Protein AF-D2IS63-F1 (afdb_monomer)

Mean predicted aligned error: 14.39 Å

Radius of gyration: 24.37 Å; Cα contacts (8 Å, |Δi|>4): 338; chains: 1; bounding box: 79×57×58 Å

Secondary structure (DSSP, 8-state):
-HHHHHHHHHHHHHHHHHHHHHTS--------------HHHHHHHS-HHHHHHHHHHHTT-PPP--------B---------------HHHHHHHHHHHHHHTTSEEEEEE-TT-PBBEEE----------TT--SPPPPPP-PPPPEEEEEESSHHHHHHHHHHHHHH-HHHHHHHT-EEEEEEHHHHHHHHH-TT--SEEEEE--HHHHHHHHHS-S--TTEEE-TT--EETTEE-SSEEEEE--------SSS------EEEESSHHHHHHHHHHH---HHHHHH----EEEEEHHHHHHHHHH-SSS-GGGEEEE----TT----------

InterPro domains:
  IPR007378 Tic22-like [PTHR33926] (89-321)

Structure (mmCIF, N/CA/C/O backbone):
data_AF-D2IS63-F1
#
_entry.id   AF-D2IS63-F1
#
loop_
_atom_site.group_PDB
_atom_site.id
_atom_site.type_symbol
_atom_site.label_atom_id
_atom_site.label_alt_id
_atom_site.label_comp_id
_atom_site.label_asym_id
_atom_site.label_entity_id
_atom_site.label_seq_id
_atom_site.pdbx_PDB_ins_code
_atom_site.Cartn_x
_atom_site.Cartn_y
_atom_site.Cartn_z
_atom_site.occupancy
_atom_site.B_iso_or_equiv
_atom_site.auth_seq_id
_atom_site.auth_comp_id
_atom_site.auth_asym_id
_atom_site.auth_atom_id
_atom_site.pdbx_PDB_model_num
ATOM 1 N N . MET A 1 1 ? -10.886 25.884 -1.440 1.00 42.59 1 MET A N 1
ATOM 2 C CA . MET A 1 1 ? -10.528 24.898 -0.397 1.00 42.59 1 MET A CA 1
ATOM 3 C C . MET A 1 1 ? -11.686 23.964 -0.025 1.00 42.59 1 MET A C 1
ATOM 5 O O . MET A 1 1 ? -11.650 22.825 -0.460 1.00 42.59 1 MET A O 1
ATOM 9 N N . TYR A 1 2 ? -12.755 24.400 0.663 1.00 36.00 2 TYR A N 1
ATOM 10 C CA . TYR A 1 2 ? -13.857 23.498 1.080 1.00 36.00 2 TYR A CA 1
ATOM 11 C C . TYR A 1 2 ? -14.615 22.834 -0.090 1.00 36.00 2 TYR A C 1
ATOM 13 O O . TYR A 1 2 ? -14.890 21.641 -0.061 1.00 36.00 2 TYR A O 1
ATOM 21 N N . LYS A 1 3 ? -14.887 23.573 -1.176 1.00 37.09 3 LYS A N 1
ATOM 22 C CA . LYS A 1 3 ? -15.549 23.032 -2.383 1.00 37.09 3 LYS A CA 1
ATOM 23 C C . LYS A 1 3 ? -14.707 21.958 -3.089 1.00 37.09 3 LYS A C 1
ATOM 25 O O . LYS A 1 3 ? -15.238 20.966 -3.571 1.00 37.09 3 LYS A O 1
ATOM 30 N N . GLU A 1 4 ? -13.391 22.140 -3.101 1.00 45.16 4 GLU A N 1
ATOM 31 C CA . GLU A 1 4 ? -12.427 21.189 -3.666 1.00 45.16 4 GLU A CA 1
ATOM 32 C C . GLU A 1 4 ? -12.284 19.942 -2.779 1.00 45.16 4 GLU A C 1
ATOM 34 O O . GLU A 1 4 ? -12.250 18.821 -3.276 1.00 45.16 4 GLU A O 1
ATOM 39 N N . TYR A 1 5 ? -12.313 20.135 -1.458 1.00 47.53 5 TYR A N 1
ATOM 40 C CA . TYR A 1 5 ? -12.335 19.075 -0.451 1.00 47.53 5 TYR A CA 1
ATOM 41 C C . TYR A 1 5 ? -13.604 18.209 -0.539 1.00 47.53 5 TYR A C 1
ATOM 43 O O . TYR A 1 5 ? -13.519 16.984 -0.592 1.00 47.53 5 TYR A O 1
ATOM 51 N N . MET A 1 6 ? -14.780 18.831 -0.662 1.00 56.59 6 MET A N 1
ATOM 52 C CA . MET A 1 6 ? -16.049 18.114 -0.847 1.00 56.59 6 MET A CA 1
ATOM 53 C C . MET A 1 6 ? -16.105 17.372 -2.186 1.00 56.59 6 MET A C 1
ATOM 55 O O . MET A 1 6 ? -16.670 16.283 -2.262 1.00 56.59 6 MET A O 1
ATOM 59 N N . ASN A 1 7 ? -15.474 17.912 -3.232 1.00 56.31 7 ASN A N 1
ATOM 60 C CA . ASN A 1 7 ? -15.363 17.220 -4.512 1.00 56.31 7 ASN A CA 1
ATOM 61 C C . ASN A 1 7 ? -14.496 15.954 -4.393 1.00 56.31 7 ASN A C 1
ATOM 63 O O . ASN A 1 7 ? -14.896 14.891 -4.861 1.00 56.31 7 ASN A O 1
ATOM 67 N N . LYS A 1 8 ? -13.362 16.032 -3.681 1.00 57.31 8 LYS A N 1
ATOM 68 C CA . LYS A 1 8 ? -12.501 14.871 -3.394 1.00 57.31 8 LYS A CA 1
ATOM 69 C C . LYS A 1 8 ? -13.234 13.798 -2.579 1.00 57.31 8 LYS A C 1
ATOM 71 O O . LYS A 1 8 ? -13.154 12.625 -2.927 1.00 57.31 8 LYS A O 1
ATOM 76 N N . ILE A 1 9 ? -14.018 14.188 -1.569 1.00 56.41 9 ILE A N 1
ATOM 77 C CA . ILE A 1 9 ? -14.845 13.258 -0.773 1.00 56.41 9 ILE A CA 1
ATOM 78 C C . ILE A 1 9 ? -15.933 12.587 -1.622 1.00 56.41 9 ILE A C 1
ATOM 80 O O . ILE A 1 9 ? -16.146 11.382 -1.504 1.00 56.41 9 ILE A O 1
ATOM 84 N N . ASN A 1 10 ? -16.609 13.331 -2.497 1.00 49.75 10 ASN A N 1
ATOM 85 C CA . ASN A 1 10 ? -17.646 12.764 -3.362 1.00 49.75 10 ASN A CA 1
ATOM 86 C C . ASN A 1 10 ? -17.065 11.780 -4.386 1.00 49.75 10 ASN A C 1
ATOM 88 O O . ASN A 1 10 ? -17.657 10.728 -4.627 1.00 49.75 10 ASN A O 1
ATOM 92 N N . ILE A 1 11 ? -15.881 12.077 -4.933 1.00 58.25 11 ILE A N 1
ATOM 93 C CA . ILE A 1 11 ? -15.133 11.145 -5.786 1.00 58.25 11 ILE A CA 1
ATOM 94 C C . ILE A 1 11 ? -14.800 9.876 -4.990 1.00 58.25 11 ILE A C 1
ATOM 96 O O . ILE A 1 11 ? -15.117 8.779 -5.448 1.00 58.25 11 ILE A O 1
ATOM 100 N N . LEU A 1 12 ? -14.279 10.023 -3.768 1.00 49.78 12 LEU A N 1
ATOM 101 C CA . LEU A 1 12 ? -13.938 8.915 -2.873 1.00 49.78 12 LEU A CA 1
ATOM 102 C C . LEU A 1 12 ? -15.131 7.993 -2.592 1.00 49.78 12 LEU A C 1
ATOM 104 O O . LEU A 1 12 ? -15.048 6.778 -2.766 1.00 49.78 12 LEU A O 1
ATOM 108 N N . LEU A 1 13 ? -16.265 8.579 -2.203 1.00 51.56 13 LEU A N 1
ATOM 109 C CA . LEU A 1 13 ? -17.495 7.847 -1.915 1.00 51.56 13 LEU A CA 1
ATOM 110 C C . LEU A 1 13 ? -18.032 7.151 -3.168 1.00 51.56 13 LEU A C 1
ATOM 112 O O . LEU A 1 13 ? -18.448 5.997 -3.088 1.00 51.56 13 LEU A O 1
ATOM 116 N N . SER A 1 14 ? -17.969 7.801 -4.335 1.00 45.34 14 SER A N 1
ATOM 117 C CA . SER A 1 14 ? -18.396 7.191 -5.600 1.00 45.34 14 SER A CA 1
ATOM 118 C C . SER A 1 14 ? -17.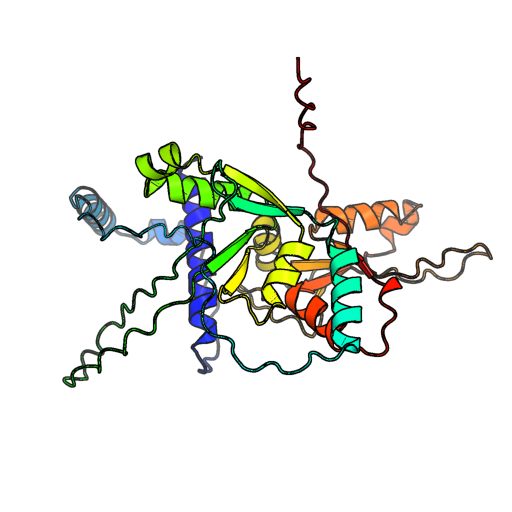521 5.995 -6.002 1.00 45.34 14 SER A C 1
ATOM 120 O O . SER A 1 14 ? -18.043 4.981 -6.465 1.00 45.34 14 SER A O 1
ATOM 122 N N . MET A 1 15 ? -16.208 6.068 -5.757 1.00 49.53 15 MET A N 1
ATOM 123 C CA . MET A 1 15 ? -15.260 4.985 -6.032 1.00 49.53 15 MET A CA 1
ATOM 124 C C . MET A 1 15 ? -15.459 3.810 -5.072 1.00 49.53 15 MET A C 1
ATOM 126 O O . MET A 1 15 ? -15.520 2.659 -5.509 1.00 49.53 15 MET A O 1
ATOM 130 N N . MET A 1 16 ? -15.643 4.091 -3.778 1.00 48.78 16 MET A N 1
ATOM 131 C CA . MET A 1 16 ? -15.942 3.070 -2.771 1.00 48.78 16 MET A CA 1
ATOM 132 C C . MET A 1 16 ? -17.263 2.350 -3.075 1.00 48.78 16 MET A C 1
ATOM 134 O O . MET A 1 16 ? -17.318 1.122 -3.030 1.00 48.78 16 MET A O 1
ATOM 138 N N . LEU A 1 17 ? -18.308 3.088 -3.459 1.00 45.50 17 LEU A N 1
ATOM 139 C CA . LEU A 1 17 ? -19.610 2.516 -3.813 1.00 45.50 17 LEU A CA 1
ATOM 140 C C . LEU A 1 17 ? -19.561 1.714 -5.124 1.00 45.50 17 LEU A C 1
ATOM 142 O O . LEU A 1 17 ? -20.121 0.622 -5.185 1.00 45.50 17 LEU A O 1
ATOM 146 N N . SER A 1 18 ? -18.845 2.187 -6.149 1.00 44.00 18 SER A N 1
ATOM 147 C CA . SER A 1 18 ? -18.662 1.463 -7.421 1.00 44.00 18 SER A CA 1
ATOM 148 C C . SER A 1 18 ? -17.931 0.123 -7.235 1.00 44.00 18 SER A C 1
ATOM 150 O O . SER A 1 18 ? -18.321 -0.897 -7.811 1.00 44.00 18 SER A O 1
ATOM 152 N N . ASN A 1 19 ? -16.918 0.080 -6.363 1.00 44.84 19 ASN A N 1
ATOM 153 C CA . ASN A 1 19 ? -16.201 -1.155 -6.024 1.00 44.84 19 ASN A CA 1
ATOM 154 C C . ASN A 1 19 ? -17.068 -2.156 -5.246 1.00 44.84 19 ASN A C 1
ATOM 156 O O . ASN A 1 19 ? -16.943 -3.363 -5.445 1.00 44.84 19 ASN A O 1
ATOM 160 N N . ILE A 1 20 ? -17.974 -1.670 -4.393 1.00 43.09 20 ILE A N 1
ATOM 161 C CA . ILE A 1 20 ? -18.929 -2.518 -3.664 1.00 43.09 20 ILE A CA 1
ATOM 162 C C . ILE A 1 20 ? -20.000 -3.075 -4.615 1.00 43.09 20 ILE A C 1
ATOM 164 O O . ILE A 1 20 ? -20.342 -4.253 -4.536 1.00 43.09 20 ILE A O 1
ATOM 168 N N . LEU A 1 21 ? -20.505 -2.259 -5.544 1.00 39.47 21 LEU A N 1
ATOM 169 C CA . LEU A 1 21 ? -21.582 -2.642 -6.464 1.00 39.47 21 LEU A CA 1
ATOM 170 C C . LEU A 1 21 ? -21.109 -3.560 -7.604 1.00 39.47 21 LEU A C 1
ATOM 172 O O . LEU A 1 21 ? -21.835 -4.467 -8.008 1.00 39.47 21 LEU A O 1
ATOM 176 N N . SER A 1 22 ? -19.881 -3.384 -8.097 1.00 44.66 22 SER A N 1
ATOM 177 C CA . SER A 1 22 ? -19.326 -4.191 -9.197 1.00 44.66 22 SER A CA 1
ATOM 178 C C . SER A 1 22 ? -19.008 -5.643 -8.821 1.00 44.66 22 SER A C 1
ATOM 180 O O . SER A 1 22 ? -18.953 -6.491 -9.709 1.00 44.66 22 SER A O 1
ATOM 182 N N . ARG A 1 23 ? -18.871 -5.966 -7.527 1.00 44.66 23 ARG A N 1
ATOM 183 C CA . ARG A 1 23 ? -18.722 -7.356 -7.056 1.00 44.66 23 ARG A CA 1
ATOM 184 C C . ARG A 1 23 ? -20.036 -8.152 -7.049 1.00 44.66 23 ARG A C 1
ATOM 186 O O . ARG A 1 23 ? -19.979 -9.371 -6.957 1.00 44.66 23 ARG A O 1
ATOM 193 N N . ASN A 1 24 ? -21.191 -7.495 -7.207 1.00 39.44 24 ASN A N 1
ATOM 194 C CA . ASN A 1 24 ? -22.511 -8.136 -7.122 1.00 39.44 24 ASN A CA 1
ATOM 195 C C . ASN A 1 24 ? -23.267 -8.240 -8.460 1.00 39.44 24 ASN A C 1
ATOM 197 O O . ASN A 1 24 ? -24.362 -8.797 -8.490 1.00 39.44 24 ASN A O 1
ATOM 201 N N . ALA A 1 25 ? -22.717 -7.737 -9.569 1.00 36.41 25 ALA A N 1
ATOM 202 C CA . ALA A 1 25 ? -23.413 -7.698 -10.855 1.00 36.41 25 ALA A CA 1
ATOM 203 C C . ALA A 1 25 ? -22.753 -8.606 -11.908 1.00 36.41 25 ALA A C 1
ATOM 205 O O . ALA A 1 25 ? -21.908 -8.168 -12.686 1.00 36.41 25 ALA A O 1
ATOM 206 N N . ASN A 1 26 ? -23.213 -9.857 -11.993 1.00 34.28 26 ASN A N 1
ATOM 207 C CA . ASN A 1 26 ? -23.136 -10.644 -13.225 1.00 34.28 26 ASN A CA 1
ATOM 208 C C . ASN A 1 26 ? -24.271 -10.201 -14.159 1.00 34.28 26 ASN A C 1
ATOM 210 O O . ASN A 1 26 ? -25.295 -10.868 -14.253 1.00 34.28 26 ASN A O 1
ATOM 214 N N . THR A 1 27 ? -24.109 -9.067 -14.843 1.00 30.64 27 THR A N 1
ATOM 215 C CA . THR A 1 27 ? -24.968 -8.753 -15.995 1.00 30.64 27 THR A CA 1
ATOM 216 C C . THR A 1 27 ? -24.220 -7.905 -17.013 1.00 30.64 27 THR A C 1
ATOM 218 O O . THR A 1 27 ? -23.690 -6.840 -16.702 1.00 30.64 27 THR A O 1
ATOM 221 N N . VAL A 1 28 ? -24.164 -8.427 -18.236 1.00 35.31 28 VAL A N 1
ATOM 222 C CA . VAL A 1 28 ? -23.581 -7.813 -19.428 1.00 35.31 28 VAL A CA 1
ATOM 223 C C . VAL A 1 28 ? -24.504 -6.697 -19.911 1.00 35.31 28 VAL A C 1
ATOM 225 O O . VAL A 1 28 ? -25.665 -6.963 -20.203 1.00 35.31 28 VAL A O 1
ATOM 228 N N . LEU A 1 29 ? -23.989 -5.475 -20.054 1.00 30.41 29 LEU A N 1
ATOM 229 C CA . LEU A 1 29 ? -24.589 -4.460 -20.922 1.00 30.41 29 LEU A CA 1
ATOM 230 C C . LEU A 1 29 ? -23.495 -3.776 -21.752 1.00 30.41 29 LEU A C 1
ATOM 232 O O . LEU A 1 29 ? -22.454 -3.367 -21.232 1.00 30.41 29 LEU A O 1
ATOM 236 N N . SER A 1 30 ? -23.751 -3.732 -23.059 1.00 28.64 30 SER A N 1
ATOM 237 C CA . SER A 1 30 ? -22.902 -3.202 -24.131 1.00 28.64 30 SER A CA 1
ATOM 238 C C . SER A 1 30 ? -22.950 -1.663 -24.183 1.00 28.64 30 SER A C 1
ATOM 240 O O . SER A 1 30 ? -23.992 -1.107 -23.828 1.00 28.64 30 SER A O 1
ATOM 242 N N . PRO A 1 31 ? -21.895 -0.945 -24.626 1.00 39.91 31 PRO A N 1
ATOM 243 C CA . PRO A 1 31 ? -21.922 0.510 -24.704 1.00 39.91 31 PRO A CA 1
ATOM 244 C C . PRO A 1 31 ? -22.060 1.014 -26.148 1.00 39.91 31 PRO A C 1
ATOM 246 O O . PRO A 1 31 ? -21.153 0.833 -26.956 1.00 39.91 31 PRO A O 1
ATOM 249 N N . GLU A 1 32 ? -23.116 1.775 -26.427 1.00 31.06 32 GLU A N 1
ATOM 250 C CA . GLU A 1 32 ? -23.121 2.758 -27.515 1.00 31.06 32 GLU A CA 1
ATOM 251 C C . GLU A 1 32 ? -23.668 4.094 -26.999 1.00 31.06 32 GLU A C 1
ATOM 253 O O . GLU A 1 32 ? -24.774 4.149 -26.471 1.00 31.06 32 GLU A O 1
ATOM 258 N N . TYR A 1 33 ? -22.820 5.127 -27.083 1.00 30.11 33 TYR A N 1
ATOM 259 C CA . TYR A 1 33 ? -23.067 6.539 -27.440 1.00 30.11 33 TYR A CA 1
ATOM 260 C C . TYR A 1 33 ? -22.027 7.461 -26.765 1.00 30.11 33 TYR A C 1
ATOM 262 O O . TYR A 1 33 ? -21.897 7.455 -25.538 1.00 30.11 33 TYR A O 1
ATOM 270 N N . PRO A 1 34 ? -21.275 8.282 -27.528 1.00 40.62 34 PRO A N 1
ATOM 271 C CA . PRO A 1 34 ? -20.366 9.273 -26.970 1.00 40.62 34 PRO A CA 1
ATOM 272 C C . PRO A 1 34 ? -21.088 10.623 -26.831 1.00 40.62 34 PRO A C 1
ATOM 274 O O . PRO A 1 34 ? -21.342 11.304 -27.819 1.00 40.62 34 PRO A O 1
ATOM 277 N N . GLY A 1 35 ? -21.409 11.018 -25.598 1.00 36.53 35 GLY A N 1
ATOM 278 C CA . GLY A 1 35 ? -21.841 12.377 -25.259 1.00 36.53 35 GLY A CA 1
ATOM 279 C C . GLY A 1 35 ? -20.743 13.123 -24.501 1.00 36.53 35 GLY A C 1
ATOM 280 O O . GLY A 1 35 ? -20.190 12.599 -23.533 1.00 36.53 35 GLY A O 1
ATOM 281 N N . ASP A 1 36 ? -20.404 14.330 -24.955 1.00 39.94 36 ASP A N 1
ATOM 282 C CA . ASP A 1 36 ? -19.484 15.249 -24.275 1.00 39.94 36 ASP A CA 1
ATOM 283 C C . ASP A 1 36 ? -20.142 15.751 -22.975 1.00 39.94 36 ASP A C 1
ATOM 285 O O . ASP A 1 36 ? -21.159 16.444 -22.999 1.00 39.94 36 ASP A O 1
ATOM 289 N N . HIS A 1 37 ? -19.598 15.357 -21.822 1.00 44.03 37 HIS A N 1
ATOM 290 C CA . HIS A 1 37 ? -20.100 15.741 -20.501 1.00 44.03 37 HIS A CA 1
ATOM 291 C C . HIS A 1 37 ? -19.113 16.691 -19.829 1.00 44.03 37 HIS A C 1
ATOM 293 O O . HIS A 1 37 ? -18.348 16.299 -18.945 1.00 44.03 37 HIS A O 1
ATOM 299 N N . ARG A 1 38 ? -19.136 17.960 -20.246 1.00 48.09 38 ARG A N 1
ATOM 300 C CA . ARG A 1 38 ? -18.468 19.038 -19.509 1.00 48.09 38 ARG A CA 1
ATOM 301 C C . ARG A 1 38 ? -19.399 19.574 -18.412 1.00 48.09 38 ARG A C 1
ATOM 303 O O . ARG A 1 38 ? -20.560 19.866 -18.708 1.00 48.09 38 ARG A O 1
ATOM 310 N N . PRO A 1 39 ? -18.918 19.753 -17.168 1.00 39.22 39 PRO A N 1
ATOM 311 C CA . PRO A 1 39 ? -19.710 20.293 -16.056 1.00 39.22 39 PRO A CA 1
ATOM 312 C C . PRO A 1 39 ? -20.352 21.658 -16.354 1.00 39.22 39 PRO A C 1
ATOM 314 O O . PRO A 1 39 ? -21.448 21.943 -15.876 1.00 39.22 39 PRO A O 1
ATOM 317 N N . GLU A 1 40 ? -19.715 22.468 -17.204 1.00 45.62 40 GLU A N 1
ATOM 318 C CA . GLU A 1 40 ? -20.185 23.809 -17.579 1.00 45.62 40 GLU A CA 1
ATOM 319 C C . GLU A 1 40 ? -21.492 23.803 -18.399 1.00 45.62 40 GLU A C 1
ATOM 321 O O . GLU A 1 40 ? -22.208 24.804 -18.434 1.00 45.62 40 GLU A O 1
ATOM 326 N N . VAL A 1 41 ? -21.830 22.685 -19.054 1.00 43.72 41 VAL A N 1
ATOM 327 C CA . VAL A 1 41 ? -23.053 22.555 -19.869 1.00 43.72 41 VAL A CA 1
ATOM 328 C C . VAL A 1 41 ? -24.260 22.187 -19.000 1.00 43.72 41 VAL A C 1
ATOM 330 O O . VAL A 1 41 ? -25.369 22.652 -19.247 1.00 43.72 41 VAL A O 1
ATOM 333 N N . ILE A 1 42 ? -24.046 21.418 -17.930 1.00 42.81 42 ILE A N 1
ATOM 334 C CA . ILE A 1 42 ? -25.111 20.981 -17.014 1.00 42.81 42 ILE A CA 1
ATOM 335 C C . ILE A 1 42 ? -25.617 22.157 -16.164 1.00 42.81 42 ILE A C 1
ATOM 337 O O . ILE A 1 42 ? -26.816 22.276 -15.919 1.00 42.81 42 ILE A O 1
ATOM 341 N N . GLU A 1 43 ? -24.734 23.082 -15.778 1.00 45.03 43 GLU A N 1
ATOM 342 C CA . GLU A 1 43 ? -25.100 24.256 -14.971 1.00 45.03 43 GLU A CA 1
ATOM 343 C C . GLU A 1 43 ? -25.950 25.282 -15.752 1.00 45.03 43 GLU A C 1
ATOM 345 O O . GLU A 1 43 ? -26.760 26.005 -15.162 1.00 45.03 43 GLU A O 1
ATOM 350 N N . LYS A 1 44 ? -25.825 25.290 -17.089 1.00 46.94 44 LYS A N 1
ATOM 351 C CA . LYS A 1 44 ? -26.632 26.113 -18.007 1.00 46.94 44 LYS A CA 1
ATOM 352 C C . LYS A 1 44 ? -27.999 25.517 -18.353 1.00 46.94 44 LYS A C 1
ATOM 354 O O . LYS A 1 44 ? -28.858 26.254 -18.822 1.00 46.94 44 LYS A O 1
ATOM 359 N N . LEU A 1 45 ? -28.210 24.218 -18.134 1.00 41.00 45 LEU A N 1
ATOM 360 C CA . LEU A 1 45 ? -29.450 23.518 -18.507 1.00 41.00 45 LEU A CA 1
ATOM 361 C C . LEU A 1 45 ? -30.471 23.403 -17.366 1.00 41.00 45 LEU A C 1
ATOM 363 O O . LEU A 1 45 ? -31.600 22.974 -17.594 1.00 41.00 45 LEU A O 1
ATOM 367 N N . LEU A 1 46 ? -30.106 23.787 -16.143 1.00 47.69 46 LEU A N 1
ATOM 368 C CA . LEU A 1 46 ? -31.032 23.804 -15.012 1.00 47.69 46 LEU A CA 1
ATOM 369 C C . LEU A 1 46 ? -31.755 25.151 -14.957 1.00 47.69 46 LEU A C 1
ATOM 371 O O . LEU A 1 46 ? -31.109 26.187 -14.794 1.00 47.69 46 LEU A O 1
ATOM 375 N N . SER A 1 47 ? -33.086 25.132 -15.068 1.00 69.50 47 SER A N 1
ATOM 376 C CA . SER A 1 47 ? -33.910 26.330 -14.883 1.00 69.50 47 SER A CA 1
ATOM 377 C C . SER A 1 47 ? -33.782 26.870 -13.454 1.00 69.50 47 SER A C 1
ATOM 379 O O . SER A 1 47 ? -33.587 26.104 -12.502 1.00 69.50 47 SER A O 1
ATOM 381 N N . GLU A 1 48 ? -33.913 28.190 -13.280 1.00 64.50 48 GLU A N 1
ATOM 382 C CA . GLU A 1 48 ? -33.763 28.815 -11.955 1.00 64.50 48 GLU A CA 1
ATOM 383 C C . GLU A 1 48 ? -34.778 28.298 -10.936 1.00 64.50 48 GLU A C 1
ATOM 385 O O . GLU A 1 48 ? -34.454 28.196 -9.754 1.00 64.50 48 GLU A O 1
ATOM 390 N N . ASP A 1 49 ? -35.944 27.840 -11.385 1.00 55.06 49 ASP A N 1
ATOM 391 C CA . ASP A 1 49 ? -36.947 27.218 -10.520 1.00 55.06 49 ASP A CA 1
ATOM 392 C C . ASP A 1 49 ? -36.442 25.919 -9.874 1.00 55.06 49 ASP A C 1
ATOM 394 O O . ASP A 1 49 ? -36.719 25.648 -8.702 1.00 55.06 49 ASP A O 1
ATOM 398 N N . VAL A 1 50 ? -35.630 25.135 -10.592 1.00 59.44 50 VAL A N 1
ATOM 399 C CA . VAL A 1 50 ? -34.996 23.924 -10.048 1.00 59.44 50 VAL A CA 1
ATOM 400 C C . VAL A 1 50 ? -33.895 24.298 -9.055 1.00 59.44 50 VAL A C 1
ATOM 402 O O . VAL A 1 50 ? -33.779 23.671 -7.999 1.00 59.44 50 VAL A O 1
ATOM 405 N N . LYS A 1 51 ? -33.135 25.368 -9.325 1.00 55.91 51 LYS A N 1
ATOM 406 C CA . LYS A 1 51 ? -32.094 25.861 -8.406 1.00 55.91 51 LYS A CA 1
ATOM 407 C C . LYS A 1 51 ? -32.690 26.413 -7.107 1.00 55.91 51 LYS A C 1
ATOM 409 O O . LYS A 1 51 ? -32.147 26.156 -6.032 1.00 55.91 51 LYS A O 1
ATOM 414 N N . VAL A 1 52 ? -33.821 27.115 -7.179 1.00 64.31 52 VAL A N 1
ATOM 415 C CA . VAL A 1 52 ? -34.541 27.640 -6.006 1.00 64.31 52 VAL A CA 1
ATOM 416 C C . VAL A 1 52 ? -35.172 26.510 -5.190 1.00 64.31 52 VAL A C 1
ATOM 418 O O . VAL A 1 52 ? -35.100 26.530 -3.958 1.00 64.31 52 VAL A O 1
ATOM 421 N N . LYS A 1 53 ? -35.734 25.488 -5.848 1.00 54.31 53 LYS A N 1
ATOM 422 C CA . LYS A 1 53 ? -36.312 24.320 -5.167 1.00 54.31 53 LYS A CA 1
ATOM 423 C C . LYS A 1 53 ? -35.251 23.502 -4.422 1.00 54.31 53 LYS A C 1
ATOM 425 O O . LYS A 1 53 ? -35.479 23.125 -3.276 1.00 54.31 53 LYS A O 1
ATOM 430 N N . LEU A 1 54 ? -34.072 23.322 -5.020 1.00 44.47 54 LEU A N 1
ATOM 431 C CA . LEU A 1 54 ? -32.940 22.658 -4.368 1.00 44.47 54 LEU A CA 1
ATOM 432 C C . LEU A 1 54 ? -32.426 23.448 -3.155 1.00 44.47 54 LEU A C 1
ATOM 434 O O . LEU A 1 54 ? -32.190 22.851 -2.110 1.00 44.47 54 LEU A O 1
ATOM 438 N N . ARG A 1 55 ? -32.322 24.783 -3.233 1.00 53.09 55 ARG A N 1
ATOM 439 C CA . ARG A 1 55 ? -31.914 25.606 -2.074 1.00 53.09 55 ARG A CA 1
ATOM 440 C C . ARG A 1 55 ? -32.898 25.493 -0.903 1.00 53.09 55 ARG A C 1
ATOM 442 O O . ARG A 1 55 ? -32.473 25.286 0.228 1.00 53.09 55 ARG A O 1
ATOM 449 N N . ARG A 1 56 ? -34.208 25.521 -1.175 1.00 50.19 56 ARG A N 1
ATOM 450 C CA . ARG A 1 56 ? -35.247 25.376 -0.136 1.00 50.19 56 ARG A CA 1
ATOM 451 C C . ARG A 1 56 ? -35.269 23.994 0.528 1.00 50.19 56 ARG A C 1
ATOM 453 O O . ARG A 1 56 ? -35.605 23.901 1.704 1.00 50.19 56 ARG A O 1
ATOM 460 N N . GLU A 1 57 ? -34.909 22.927 -0.186 1.00 49.44 57 GLU A N 1
ATOM 461 C CA . GLU A 1 57 ? -34.821 21.584 0.410 1.00 49.44 57 GLU A CA 1
ATOM 462 C C . GLU A 1 57 ? -33.592 21.396 1.313 1.00 49.44 57 GLU A C 1
ATOM 464 O O . GLU A 1 57 ? -33.650 20.595 2.251 1.00 49.44 57 GLU A O 1
ATOM 469 N N . PHE A 1 58 ? -32.511 22.147 1.074 1.00 43.97 58 PHE A N 1
ATOM 470 C CA . PHE A 1 58 ? -31.306 22.115 1.907 1.00 43.97 58 PHE A CA 1
ATOM 471 C C . PHE A 1 58 ? -31.451 22.924 3.205 1.00 43.97 58 PHE A C 1
ATOM 473 O O . PHE A 1 58 ? -30.961 22.481 4.243 1.00 43.97 58 PHE A O 1
ATOM 480 N N . ASP A 1 59 ? -32.189 24.037 3.191 1.00 48.69 59 ASP A N 1
ATOM 481 C CA . ASP A 1 59 ? -32.305 24.927 4.357 1.00 48.69 59 ASP A CA 1
ATOM 482 C C . ASP A 1 59 ? -33.279 24.431 5.451 1.00 48.69 59 ASP A C 1
ATOM 484 O O . ASP A 1 59 ? -33.337 25.009 6.538 1.00 48.69 59 ASP A O 1
ATOM 488 N N . HIS A 1 60 ? -34.056 23.362 5.219 1.00 43.97 60 HIS A N 1
ATOM 489 C CA . HIS A 1 60 ? -35.142 22.943 6.132 1.00 43.97 60 HIS A CA 1
ATOM 490 C C . HIS A 1 60 ? -35.083 21.507 6.667 1.00 43.97 60 HIS A C 1
ATOM 492 O O . HIS A 1 60 ? -36.006 21.068 7.357 1.00 43.97 60 HIS A O 1
ATOM 498 N N . LYS A 1 61 ? -33.988 20.769 6.465 1.00 37.84 61 LYS A N 1
ATOM 499 C CA . LYS A 1 61 ? -33.804 19.470 7.132 1.00 37.84 61 LYS A CA 1
ATOM 500 C C . LYS A 1 61 ? -32.772 19.577 8.247 1.00 37.84 61 LYS A C 1
ATOM 502 O O . LYS A 1 61 ? -31.594 19.314 8.033 1.00 37.84 61 LYS A O 1
ATOM 507 N N . LYS A 1 62 ? -33.236 19.868 9.473 1.00 39.78 62 LYS A N 1
ATOM 508 C CA . LYS A 1 62 ? -32.478 19.481 10.675 1.00 39.78 62 LYS A CA 1
ATOM 509 C C . LYS A 1 62 ? -32.188 17.977 10.557 1.00 39.78 62 LYS A C 1
ATOM 511 O O . LYS A 1 62 ? -33.144 17.205 10.411 1.00 39.78 62 LYS A O 1
ATOM 516 N N . PRO A 1 63 ? -30.918 17.543 10.561 1.00 37.12 63 PRO A N 1
ATOM 517 C CA . PRO A 1 63 ? -30.601 16.131 10.470 1.00 37.12 63 PRO A CA 1
ATOM 518 C C . PRO A 1 63 ? -31.228 15.427 11.673 1.00 37.12 63 PRO A C 1
ATOM 520 O O . PRO A 1 63 ? -30.971 15.779 12.823 1.00 37.12 63 PRO A O 1
ATOM 523 N N . ARG A 1 64 ? -32.097 14.445 11.410 1.00 35.88 64 ARG A N 1
ATOM 524 C CA . ARG A 1 64 ? -32.509 13.504 12.456 1.00 35.88 64 ARG A CA 1
ATOM 525 C C . ARG A 1 64 ? -31.234 12.812 12.952 1.00 35.88 64 ARG A C 1
ATOM 527 O O . ARG A 1 64 ? -30.436 12.423 12.094 1.00 35.88 64 ARG A O 1
ATOM 534 N N . PRO A 1 65 ? -31.030 12.647 14.271 1.00 33.31 65 PRO A N 1
ATOM 535 C CA . PRO A 1 65 ? -29.879 11.916 14.780 1.00 33.31 65 PRO A CA 1
ATOM 536 C C . PRO A 1 65 ? -29.896 10.521 14.154 1.00 33.31 65 PRO A C 1
ATOM 538 O O . PRO A 1 65 ? -30.826 9.735 14.360 1.00 33.31 65 PRO A O 1
ATOM 541 N N . LYS A 1 66 ? -28.915 10.244 13.291 1.00 37.53 66 LYS A N 1
ATOM 542 C CA . LYS A 1 66 ? -28.706 8.896 12.768 1.00 37.53 66 LYS A CA 1
ATOM 543 C C . LYS A 1 66 ? -28.308 8.028 13.958 1.00 37.53 66 LYS A C 1
ATOM 545 O O . LYS A 1 66 ? -27.576 8.482 14.831 1.00 37.53 66 LYS A O 1
ATOM 550 N N . LYS A 1 67 ? -28.821 6.795 14.011 1.00 36.00 67 LYS A N 1
ATOM 551 C CA . LYS A 1 67 ? -28.390 5.818 15.017 1.00 36.00 67 LYS A CA 1
ATOM 552 C C . LYS A 1 67 ? -26.862 5.708 14.965 1.00 36.00 67 LYS A C 1
ATOM 554 O O . LYS A 1 67 ? -26.312 5.409 13.908 1.00 36.00 67 LYS A O 1
ATOM 559 N N . VAL A 1 68 ? -26.258 5.996 16.113 1.00 36.28 68 VAL A N 1
ATOM 560 C CA . VAL A 1 68 ? -24.826 6.015 16.431 1.00 36.28 68 VAL A CA 1
ATOM 561 C C . VAL A 1 68 ? -24.111 4.810 15.811 1.00 36.28 68 VAL A C 1
ATOM 563 O O . VAL A 1 68 ? -24.528 3.666 16.022 1.00 36.28 68 VAL A O 1
ATOM 566 N N . GLN A 1 69 ? -23.045 5.059 15.042 1.00 43.59 69 GLN A N 1
ATOM 567 C CA . GLN A 1 69 ? -22.086 4.012 14.690 1.00 43.59 69 GLN A CA 1
ATOM 568 C C . GLN A 1 69 ? -21.284 3.723 15.954 1.00 43.59 69 GLN A C 1
ATOM 570 O O . GLN A 1 69 ? -20.447 4.516 16.358 1.00 43.59 69 GLN A O 1
ATOM 575 N N . GLN A 1 70 ? -21.561 2.601 16.615 1.00 43.44 70 GLN A N 1
ATOM 576 C CA . GLN A 1 70 ? -20.748 2.201 17.758 1.00 43.44 70 GLN A CA 1
ATOM 577 C C . GLN A 1 70 ? -19.329 1.903 17.268 1.00 43.44 70 GLN A C 1
ATOM 579 O O . GLN A 1 70 ? -19.107 0.908 16.575 1.00 43.44 70 GLN A O 1
ATOM 584 N N . ILE A 1 71 ? -18.379 2.759 17.647 1.00 45.78 71 ILE A N 1
ATOM 585 C CA . ILE A 1 71 ? -16.955 2.431 17.639 1.00 45.78 71 ILE A CA 1
ATOM 586 C C . ILE A 1 71 ? -16.802 1.272 18.626 1.00 45.78 71 ILE A C 1
ATOM 588 O O . ILE A 1 71 ? -16.825 1.463 19.840 1.00 45.78 71 ILE A O 1
ATOM 592 N N . LYS A 1 72 ? -16.731 0.043 18.112 1.00 50.19 72 LYS A N 1
ATOM 593 C CA . LYS A 1 72 ? -16.355 -1.104 18.933 1.00 50.19 72 LYS A CA 1
ATOM 594 C C . LYS A 1 72 ? -14.839 -1.162 18.970 1.00 50.19 72 LYS A C 1
ATOM 596 O O . LYS A 1 72 ? -14.206 -1.467 17.964 1.00 50.19 72 LYS A O 1
ATOM 601 N N . LEU A 1 73 ? -14.283 -0.897 20.143 1.00 43.53 73 LEU A N 1
ATOM 602 C CA . LEU A 1 73 ? -12.949 -1.363 20.486 1.00 43.53 73 LEU A CA 1
ATOM 603 C C . LEU A 1 73 ? -12.997 -2.890 20.466 1.00 43.53 73 LEU A C 1
ATOM 605 O O . LEU A 1 73 ? -13.813 -3.504 21.157 1.00 43.53 73 LEU A O 1
ATOM 609 N N . VAL A 1 74 ? -12.185 -3.505 19.610 1.00 42.44 74 VAL A N 1
ATOM 610 C CA . VAL A 1 74 ? -11.996 -4.953 19.660 1.00 42.44 74 VAL A CA 1
ATOM 611 C C . VAL A 1 74 ? -11.027 -5.205 20.802 1.00 42.44 74 VAL A C 1
ATOM 613 O O . VAL A 1 74 ? -9.816 -5.177 20.621 1.00 42.44 74 VAL A O 1
ATOM 616 N N . GLU A 1 75 ? -11.571 -5.430 21.995 1.00 36.22 75 GLU A N 1
ATOM 617 C CA . GLU A 1 75 ? -10.815 -6.090 23.053 1.00 36.22 75 GLU A CA 1
ATOM 618 C C . GLU A 1 75 ? -10.417 -7.474 22.534 1.00 36.22 75 GLU A C 1
ATOM 620 O O . GLU A 1 75 ? -11.269 -8.193 22.001 1.00 36.22 75 GLU A O 1
ATOM 625 N N . ASN A 1 76 ? -9.137 -7.837 22.663 1.00 34.44 76 ASN A N 1
ATOM 626 C CA . ASN A 1 76 ? -8.590 -9.146 22.299 1.00 34.44 76 ASN A CA 1
ATOM 627 C C . ASN A 1 76 ? -9.439 -10.277 22.906 1.00 34.44 76 ASN A C 1
ATOM 629 O O . ASN A 1 76 ? -9.187 -10.736 24.018 1.00 34.44 76 ASN A O 1
ATOM 633 N N . THR A 1 77 ? -10.462 -10.735 22.184 1.00 27.16 77 THR A N 1
ATOM 634 C CA . THR A 1 77 ? -11.371 -11.786 22.637 1.00 27.16 77 THR A CA 1
ATOM 635 C C . THR A 1 77 ? -11.098 -13.047 21.826 1.00 27.16 77 THR A C 1
ATOM 637 O O . THR A 1 77 ? -11.477 -13.136 20.656 1.00 27.16 77 THR A O 1
ATOM 640 N N . PRO A 1 78 ? -10.449 -14.063 22.418 1.00 28.69 78 PRO A N 1
ATOM 641 C CA . PRO A 1 78 ? -10.250 -15.336 21.753 1.00 28.69 78 PRO A CA 1
ATOM 642 C C . PRO A 1 78 ? -11.564 -16.120 21.799 1.00 28.69 78 PRO A C 1
ATOM 644 O O . PRO A 1 78 ? -12.037 -16.496 22.871 1.00 28.69 78 PRO A O 1
ATOM 647 N N . ARG A 1 79 ? -12.171 -16.415 20.644 1.00 30.34 79 ARG A N 1
ATOM 648 C CA . ARG A 1 79 ? -13.250 -17.415 20.567 1.00 30.34 79 ARG A CA 1
ATOM 649 C C . ARG A 1 79 ? -13.166 -18.278 19.322 1.00 30.34 79 ARG A C 1
ATOM 651 O O . ARG A 1 79 ? -12.961 -17.764 18.234 1.00 30.34 79 ARG A O 1
ATOM 658 N N . ALA A 1 80 ? -13.444 -19.564 19.534 1.00 25.34 80 ALA A N 1
ATOM 659 C CA . ALA A 1 80 ? -13.764 -20.649 18.603 1.00 25.34 80 ALA A CA 1
ATOM 660 C C . ALA A 1 80 ? -12.803 -20.856 17.420 1.00 25.34 80 ALA A C 1
ATOM 662 O O . ALA A 1 80 ? -12.943 -20.247 16.356 1.00 25.34 80 ALA A O 1
ATOM 663 N N . SER A 1 81 ? -11.881 -21.790 17.662 1.00 33.78 81 SER A N 1
ATOM 664 C CA . SER A 1 81 ? -11.038 -22.522 16.724 1.00 33.78 81 SER A CA 1
ATOM 665 C C . SER A 1 81 ? -11.854 -23.200 15.623 1.00 33.78 81 SER A C 1
ATOM 667 O O . SER A 1 81 ? -12.567 -24.172 15.882 1.00 33.78 81 SER A O 1
ATOM 669 N N . LEU A 1 82 ? -11.697 -22.710 14.397 1.00 29.12 82 LEU A N 1
ATOM 670 C CA . LEU A 1 82 ? -11.884 -23.514 13.195 1.00 29.12 82 LEU A CA 1
ATOM 671 C C . LEU A 1 82 ? -10.644 -24.406 13.020 1.00 29.12 82 LEU A C 1
ATOM 673 O O . LEU A 1 82 ? -9.562 -24.094 13.516 1.00 29.12 82 LEU A O 1
ATOM 677 N N . SER A 1 83 ? -10.868 -25.584 12.449 1.00 34.19 83 SER A N 1
ATOM 678 C CA . SER A 1 83 ? -9.972 -26.741 12.407 1.00 34.19 83 SER A CA 1
ATOM 679 C C . SER A 1 83 ? -8.502 -26.406 12.151 1.00 34.19 83 SER A C 1
ATOM 681 O O . SER A 1 83 ? -8.169 -25.758 11.167 1.00 34.19 83 SER A O 1
ATOM 683 N N . LYS A 1 84 ? -7.631 -26.948 13.011 1.00 39.00 84 LYS A N 1
ATOM 684 C CA . LYS A 1 84 ? -6.173 -27.011 12.857 1.00 39.00 84 LYS A CA 1
ATOM 685 C C . LYS A 1 84 ? -5.801 -27.863 11.631 1.00 39.00 84 LYS A C 1
ATOM 687 O O . LYS A 1 84 ? -5.359 -29.000 11.788 1.00 39.00 84 LYS A O 1
ATOM 692 N N . GLY A 1 85 ? -5.999 -27.349 10.422 1.00 50.34 85 GLY A N 1
ATOM 693 C CA . GLY A 1 85 ? -5.199 -27.803 9.291 1.00 50.34 85 GLY A CA 1
ATOM 694 C C . GLY A 1 85 ? -3.752 -27.444 9.611 1.00 50.34 85 GLY A C 1
ATOM 695 O O . GLY A 1 85 ? -3.479 -26.314 10.012 1.00 50.34 85 GLY A O 1
ATOM 696 N N . LYS A 1 86 ? -2.826 -28.404 9.548 1.00 56.09 86 LYS A N 1
ATOM 697 C CA . LYS A 1 86 ? -1.405 -28.048 9.555 1.00 56.09 86 LYS A CA 1
ATOM 698 C C . LYS A 1 86 ? -1.191 -27.200 8.306 1.00 56.09 86 LYS A C 1
ATOM 700 O O . LYS A 1 86 ? -1.397 -27.713 7.209 1.00 56.09 86 LYS A O 1
ATOM 705 N N . LYS A 1 87 ? -0.850 -25.924 8.483 1.00 66.12 87 LYS A N 1
ATOM 706 C CA . LYS A 1 87 ? -0.358 -25.109 7.378 1.00 66.12 87 LYS A CA 1
ATOM 707 C C . LYS A 1 87 ? 0.869 -25.806 6.802 1.00 66.12 87 LYS A C 1
ATOM 709 O O . LYS A 1 87 ? 1.654 -26.389 7.554 1.00 66.12 87 LYS A O 1
ATOM 714 N N . ASP A 1 88 ? 0.965 -25.815 5.481 1.00 78.31 88 ASP A N 1
ATOM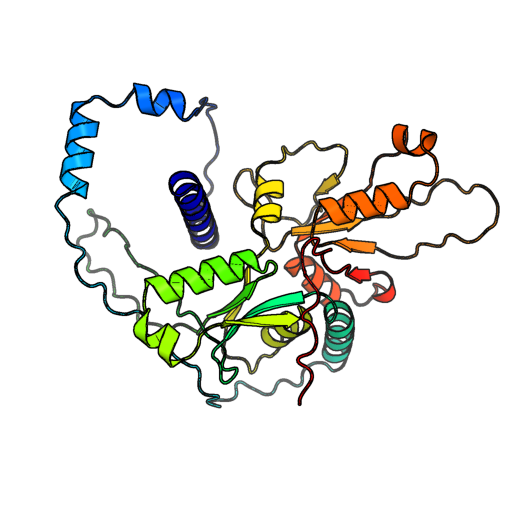 715 C CA . ASP A 1 88 ? 2.126 -26.361 4.797 1.00 78.31 88 ASP A CA 1
ATOM 716 C C . ASP A 1 88 ? 3.367 -25.553 5.227 1.00 78.31 88 ASP A C 1
ATOM 718 O O . ASP A 1 88 ? 3.372 -24.331 5.045 1.00 78.31 88 ASP A O 1
ATOM 722 N N . PRO A 1 89 ? 4.398 -26.183 5.826 1.00 80.75 89 PRO A N 1
ATOM 723 C CA . PRO A 1 89 ? 5.619 -25.489 6.231 1.00 80.75 89 PRO A CA 1
ATOM 724 C C . PRO A 1 89 ? 6.289 -24.719 5.087 1.00 80.75 89 PRO A C 1
ATOM 726 O O . PRO A 1 89 ? 6.943 -23.707 5.332 1.00 80.75 89 PRO A O 1
ATOM 729 N N . PHE A 1 90 ? 6.119 -25.178 3.844 1.00 80.06 90 PHE A N 1
ATOM 730 C CA . PHE A 1 90 ? 6.647 -24.502 2.664 1.00 80.06 90 PHE A CA 1
ATOM 731 C C . PHE A 1 90 ? 5.982 -23.134 2.454 1.00 80.06 90 PHE A C 1
ATOM 733 O O . PHE A 1 90 ? 6.671 -22.121 2.331 1.00 80.06 90 PHE A O 1
ATOM 740 N N . ILE A 1 91 ? 4.649 -23.081 2.545 1.00 83.25 91 ILE A N 1
ATOM 741 C CA . ILE A 1 91 ? 3.881 -21.832 2.442 1.00 83.25 91 ILE A CA 1
ATOM 742 C C . ILE A 1 91 ? 4.272 -20.866 3.568 1.00 83.25 91 ILE A C 1
ATOM 744 O O . ILE A 1 91 ? 4.405 -19.667 3.334 1.00 83.25 91 ILE A O 1
ATOM 748 N N . GLU A 1 92 ? 4.496 -21.359 4.790 1.00 86.25 92 GLU A N 1
ATOM 749 C CA . GLU A 1 92 ? 4.934 -20.504 5.904 1.00 86.25 92 GLU A CA 1
ATOM 750 C C . GLU A 1 92 ? 6.319 -19.878 5.661 1.00 86.25 92 GLU A C 1
ATOM 752 O O . GLU A 1 92 ? 6.538 -18.721 6.034 1.00 86.25 92 GLU A O 1
ATOM 757 N N . SER A 1 93 ? 7.236 -20.603 5.009 1.00 90.00 93 SER A N 1
ATOM 758 C CA . SER A 1 93 ? 8.547 -20.069 4.620 1.00 90.00 93 SER A CA 1
ATOM 759 C C . SER A 1 93 ? 8.402 -18.947 3.594 1.00 90.00 93 SER A C 1
ATOM 761 O O . SER A 1 93 ? 8.901 -17.848 3.829 1.00 90.00 93 SER A O 1
ATOM 763 N N . ILE A 1 94 ? 7.637 -19.176 2.519 1.00 89.81 94 ILE A N 1
ATOM 764 C CA . ILE A 1 94 ? 7.390 -18.165 1.476 1.00 89.81 94 ILE A CA 1
ATOM 765 C C . ILE A 1 94 ? 6.754 -16.908 2.078 1.00 89.81 94 ILE A C 1
ATOM 767 O O . ILE A 1 94 ? 7.219 -15.791 1.853 1.00 89.81 94 ILE A O 1
ATOM 771 N N . GLN A 1 95 ? 5.730 -17.072 2.920 1.00 91.56 95 GLN A N 1
ATOM 772 C CA . GLN A 1 95 ? 5.080 -15.951 3.606 1.00 91.56 95 GLN A CA 1
ATOM 773 C C . GLN A 1 95 ? 6.049 -15.185 4.519 1.00 91.56 95 GLN A C 1
ATOM 775 O O . GLN A 1 95 ? 5.923 -13.968 4.684 1.00 91.56 95 GLN A O 1
ATOM 780 N N . THR A 1 96 ? 7.021 -15.874 5.118 1.00 92.94 96 THR A N 1
ATOM 781 C CA . THR A 1 96 ? 8.050 -15.243 5.952 1.00 92.94 96 THR A CA 1
ATOM 782 C C . THR A 1 96 ? 9.001 -14.399 5.107 1.00 92.94 96 THR A C 1
ATOM 784 O O . THR A 1 96 ? 9.275 -13.253 5.476 1.00 92.94 96 THR A O 1
ATOM 787 N N . ASP A 1 97 ? 9.435 -14.906 3.953 1.00 93.00 97 ASP A N 1
ATOM 788 C CA . ASP A 1 97 ? 10.318 -14.184 3.033 1.00 93.00 97 ASP A CA 1
ATOM 789 C C . ASP A 1 97 ? 9.615 -12.963 2.422 1.00 93.00 97 ASP A C 1
ATOM 791 O O . ASP A 1 97 ? 10.150 -11.848 2.455 1.00 93.00 97 ASP A O 1
ATOM 795 N N . ILE A 1 98 ? 8.362 -13.128 1.977 1.00 93.75 98 ILE A N 1
ATOM 796 C CA . ILE A 1 98 ? 7.507 -12.020 1.525 1.00 93.75 98 ILE A CA 1
ATOM 797 C C . ILE A 1 98 ? 7.343 -10.983 2.638 1.00 93.75 98 ILE A C 1
ATOM 799 O O . ILE A 1 98 ? 7.556 -9.789 2.415 1.00 93.75 98 ILE A O 1
ATOM 803 N N . GLY A 1 99 ? 7.034 -11.417 3.862 1.00 94.94 99 GLY A N 1
ATOM 804 C CA . GLY A 1 99 ? 6.940 -10.534 5.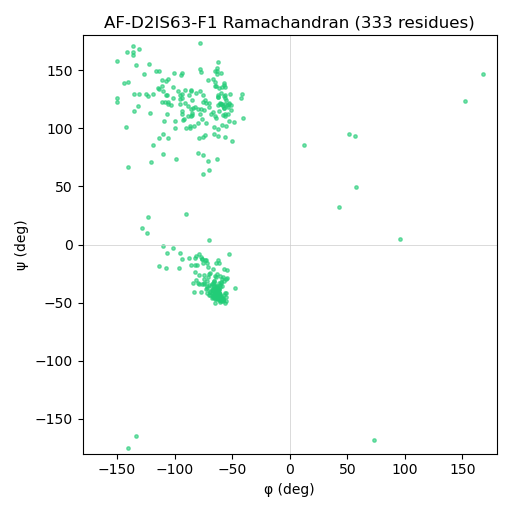023 1.00 94.94 99 GLY A CA 1
ATOM 805 C C . GLY A 1 99 ? 8.222 -9.729 5.263 1.00 94.94 99 GLY A C 1
ATOM 806 O O . GLY A 1 99 ? 8.154 -8.522 5.505 1.00 94.94 99 GLY A O 1
ATOM 807 N N . GLY A 1 100 ? 9.388 -10.365 5.115 1.00 95.12 100 GLY A N 1
ATOM 808 C CA . GLY A 1 100 ? 10.694 -9.712 5.193 1.00 95.12 100 GLY A CA 1
ATOM 809 C C . GLY A 1 100 ? 10.860 -8.588 4.168 1.00 95.12 100 GLY A C 1
ATOM 810 O O . GLY A 1 100 ? 11.269 -7.484 4.534 1.00 95.12 100 GLY A O 1
ATOM 811 N N . MET A 1 101 ? 10.468 -8.825 2.913 1.00 94.88 101 MET A N 1
ATOM 812 C CA . MET A 1 101 ? 10.523 -7.820 1.843 1.00 94.88 101 MET A CA 1
ATOM 813 C C . MET A 1 101 ? 9.570 -6.636 2.082 1.00 94.88 101 MET A C 1
ATOM 815 O O . MET A 1 101 ? 9.903 -5.488 1.783 1.00 94.88 101 MET A O 1
ATOM 819 N N . LEU A 1 102 ? 8.392 -6.890 2.658 1.00 96.56 102 LEU A N 1
ATOM 820 C CA . LEU A 1 102 ? 7.360 -5.875 2.903 1.00 96.56 102 LEU A CA 1
ATOM 821 C C . LEU A 1 102 ? 7.588 -5.042 4.174 1.00 96.56 102 LEU A C 1
ATOM 823 O O . LEU A 1 102 ? 6.927 -4.015 4.365 1.00 96.56 102 LEU A O 1
ATOM 827 N N . ARG A 1 103 ? 8.518 -5.445 5.048 1.00 96.88 103 ARG A N 1
ATOM 828 C CA . ARG A 1 103 ? 8.787 -4.790 6.340 1.00 96.88 103 ARG A CA 1
ATOM 829 C C . ARG A 1 103 ? 9.147 -3.313 6.215 1.00 96.88 103 ARG A C 1
ATOM 831 O O . ARG A 1 103 ? 8.857 -2.524 7.110 1.00 96.88 103 ARG A O 1
ATOM 838 N N . HIS A 1 104 ? 9.784 -2.930 5.114 1.00 95.94 104 HIS A N 1
ATOM 839 C CA . HIS A 1 104 ? 10.259 -1.563 4.911 1.00 95.94 104 HIS A CA 1
ATOM 840 C C . HIS A 1 104 ? 9.214 -0.636 4.293 1.00 95.94 104 HIS A C 1
ATOM 842 O O . HIS A 1 104 ? 9.412 0.578 4.294 1.00 9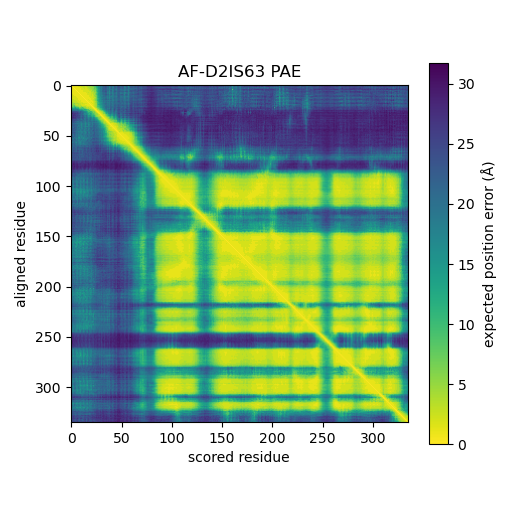5.94 104 HIS A O 1
ATOM 848 N N . VAL A 1 105 ? 8.101 -1.177 3.793 1.00 97.12 105 VAL A N 1
ATOM 849 C CA . VAL A 1 105 ? 7.042 -0.383 3.174 1.00 97.12 105 VAL A CA 1
ATOM 850 C C . VAL A 1 105 ? 6.108 0.130 4.271 1.00 97.12 105 VAL A C 1
ATOM 852 O O . VAL A 1 105 ? 5.427 -0.675 4.914 1.00 97.12 105 VAL A O 1
ATOM 855 N N . PRO A 1 106 ? 6.063 1.450 4.519 1.00 97.50 106 PRO A N 1
ATOM 856 C CA . PRO A 1 106 ? 5.205 2.001 5.548 1.00 97.50 106 PRO A CA 1
ATOM 857 C C . PRO A 1 106 ? 3.738 1.910 5.134 1.00 97.50 106 PRO A C 1
ATOM 859 O O . PRO A 1 106 ? 3.376 2.166 3.988 1.00 97.50 106 PRO A O 1
ATOM 862 N N . THR A 1 107 ? 2.893 1.613 6.108 1.00 97.69 107 THR A N 1
ATOM 863 C CA . THR A 1 107 ? 1.447 1.812 6.026 1.00 97.69 107 THR A CA 1
ATOM 864 C C . THR A 1 107 ? 0.990 2.547 7.281 1.00 97.69 107 THR A C 1
ATOM 866 O O . THR A 1 107 ? 1.746 2.725 8.239 1.00 97.69 107 THR A O 1
ATOM 869 N N . TYR A 1 108 ? -0.241 3.032 7.285 1.00 98.25 108 TYR A N 1
ATOM 870 C CA . TYR A 1 108 ? -0.791 3.817 8.381 1.00 98.25 108 TYR A CA 1
ATOM 871 C C . TYR A 1 108 ? -2.101 3.200 8.848 1.00 98.25 108 TYR A C 1
ATOM 873 O O . TYR A 1 108 ? -2.854 2.646 8.054 1.00 98.25 108 TYR A O 1
ATOM 881 N N . MET A 1 109 ? -2.379 3.297 10.140 1.00 98.00 109 MET A N 1
ATOM 882 C CA . MET A 1 109 ? -3.628 2.847 10.751 1.00 98.00 109 MET A CA 1
ATOM 883 C C . MET A 1 109 ? -4.118 3.895 11.737 1.00 98.00 109 MET A C 1
ATOM 885 O O . MET A 1 109 ? -3.349 4.748 12.181 1.00 98.00 109 MET A O 1
ATOM 889 N N . VAL A 1 110 ? -5.390 3.809 12.111 1.00 97.69 110 VAL A N 1
ATOM 890 C CA . VAL A 1 110 ? -5.959 4.628 13.180 1.00 97.69 110 VAL A CA 1
ATOM 891 C C . VAL A 1 110 ? -6.057 3.791 14.455 1.00 97.69 110 VAL A C 1
ATOM 893 O O . VAL A 1 110 ? -6.619 2.697 14.443 1.00 97.69 110 VAL A O 1
ATOM 896 N N . THR A 1 111 ? -5.483 4.293 15.545 1.00 97.69 111 THR A N 1
ATOM 897 C CA . THR A 1 111 ? -5.406 3.609 16.842 1.00 97.69 111 THR A CA 1
ATOM 898 C C . THR A 1 111 ? -5.737 4.559 17.991 1.00 97.69 111 THR A C 1
ATOM 900 O O . THR A 1 111 ? -5.764 5.775 17.805 1.00 97.69 111 THR A O 1
ATOM 903 N N . THR A 1 112 ? -5.991 4.028 19.184 1.00 97.75 112 THR A N 1
ATOM 904 C CA . THR A 1 112 ? -6.128 4.819 20.416 1.00 97.75 112 THR A CA 1
ATOM 905 C C . THR A 1 112 ? -4.767 5.246 20.970 1.00 97.75 112 THR A C 1
ATOM 907 O O . THR A 1 112 ? -3.700 4.815 20.503 1.00 97.75 112 THR A O 1
ATOM 910 N N . LYS A 1 113 ? -4.779 6.082 22.014 1.00 95.94 113 LYS A N 1
ATOM 911 C CA . LYS A 1 113 ? -3.558 6.453 22.743 1.00 95.94 113 LYS A CA 1
ATOM 912 C C . LYS A 1 113 ? -2.911 5.251 23.452 1.00 95.94 113 LYS A C 1
ATOM 914 O O . LYS A 1 113 ? -1.684 5.231 23.569 1.00 95.94 113 LYS A O 1
ATOM 919 N N . GLU A 1 114 ? -3.698 4.243 23.831 1.00 96.75 114 GLU A N 1
ATOM 920 C CA . GLU A 1 114 ? -3.252 2.958 24.388 1.00 96.75 114 GLU A CA 1
ATOM 921 C C . GLU A 1 114 ? -2.673 2.009 23.326 1.00 96.75 114 GLU A C 1
ATOM 923 O O . GLU A 1 114 ? -1.954 1.074 23.665 1.00 96.75 114 GLU A O 1
ATOM 928 N N . GLY A 1 115 ? -2.917 2.280 22.039 1.00 94.69 115 GLY A N 1
ATOM 929 C CA . GLY A 1 115 ? -2.445 1.453 20.927 1.00 94.69 115 GLY A CA 1
ATOM 930 C C . GLY A 1 115 ? -3.468 0.439 20.414 1.00 94.69 115 GLY A C 1
ATOM 931 O O . GLY A 1 115 ? -3.140 -0.318 19.502 1.00 94.69 115 GLY A O 1
ATOM 932 N N . ASP A 1 116 ? -4.699 0.456 20.930 1.00 95.62 116 ASP A N 1
ATOM 933 C CA . ASP A 1 116 ? -5.784 -0.380 20.416 1.00 95.62 116 ASP A CA 1
ATOM 934 C C . ASP A 1 116 ? -6.169 0.056 19.007 1.00 95.62 116 ASP A C 1
ATOM 936 O O . ASP A 1 116 ? -6.188 1.248 18.685 1.00 95.62 116 ASP A O 1
ATOM 940 N N . ILE A 1 117 ? -6.495 -0.907 18.150 1.00 94.31 117 ILE A N 1
ATOM 941 C CA . ILE A 1 117 ? -6.802 -0.608 16.757 1.00 94.31 117 ILE A CA 1
ATOM 942 C C . ILE A 1 117 ? -8.276 -0.238 16.597 1.00 94.31 117 ILE A C 1
ATOM 944 O O . ILE A 1 117 ? -9.171 -0.949 17.055 1.00 94.31 117 ILE A O 1
ATOM 948 N N . VAL A 1 118 ? -8.532 0.861 15.887 1.00 94.19 118 VAL A N 1
ATOM 949 C CA . VAL A 1 118 ? -9.889 1.268 15.525 1.00 94.19 118 VAL A CA 1
ATOM 950 C C . VAL A 1 118 ? -10.350 0.452 14.321 1.00 94.19 118 VAL A C 1
ATOM 952 O O . VAL A 1 118 ? -9.791 0.563 13.230 1.00 94.19 118 VAL A O 1
ATOM 955 N N . VAL A 1 119 ? -11.401 -0.346 14.508 1.00 93.69 119 VAL A N 1
ATOM 956 C CA . VAL A 1 119 ? -12.044 -1.108 13.429 1.00 93.69 119 VAL A CA 1
ATOM 957 C C . VAL A 1 119 ? -13.314 -0.418 12.944 1.00 93.69 119 VAL A C 1
ATOM 959 O O . VAL A 1 119 ? -14.040 0.211 13.715 1.00 93.69 119 VAL A O 1
ATOM 962 N N . SER A 1 120 ? -13.619 -0.561 11.658 1.00 89.81 120 SER A N 1
ATOM 963 C CA . SER A 1 120 ? -14.905 -0.147 11.097 1.00 89.81 120 SER A CA 1
ATOM 964 C C . SER A 1 120 ? -15.880 -1.321 11.095 1.00 89.81 120 SER A C 1
ATOM 966 O O . SER A 1 120 ? -15.498 -2.462 10.861 1.00 89.81 120 SER A O 1
ATOM 968 N N . ILE A 1 121 ? -17.170 -1.053 11.269 1.00 86.00 121 ILE A N 1
ATOM 969 C CA . ILE A 1 121 ? -18.215 -2.049 11.010 1.00 86.00 121 ILE A CA 1
ATOM 970 C C . ILE A 1 121 ? -18.900 -1.633 9.717 1.00 86.00 121 ILE A C 1
ATOM 972 O O . ILE A 1 121 ? -19.567 -0.598 9.664 1.00 86.00 121 ILE A O 1
ATOM 976 N N . ALA A 1 122 ? -18.728 -2.419 8.653 1.00 72.56 122 ALA A N 1
ATOM 977 C CA . ALA A 1 122 ? -19.388 -2.130 7.388 1.00 72.56 122 ALA A CA 1
ATOM 978 C C . ALA A 1 122 ? -20.905 -2.123 7.611 1.00 72.56 122 ALA A C 1
ATOM 980 O O . ALA A 1 122 ? -21.473 -3.136 8.009 1.00 72.56 122 ALA A O 1
ATOM 981 N N . THR A 1 123 ? -21.582 -1.014 7.325 1.00 66.12 123 THR A N 1
ATOM 982 C CA . THR A 1 123 ? -23.047 -0.951 7.271 1.00 66.12 123 THR A CA 1
ATOM 983 C C . THR A 1 123 ? -23.453 -0.946 5.798 1.00 66.12 123 THR A C 1
ATOM 985 O O . THR A 1 123 ? -23.017 -0.118 5.013 1.00 66.12 123 THR A O 1
ATOM 988 N N . VAL A 1 124 ? -24.226 -1.943 5.371 1.00 57.12 124 VAL A N 1
ATOM 989 C CA . VAL A 1 124 ? -24.843 -1.989 4.046 1.00 57.12 124 VAL A CA 1
ATOM 990 C C . VAL A 1 124 ? -26.147 -1.334 4.382 1.00 57.12 124 VAL A C 1
ATOM 992 O O . VAL A 1 124 ? -26.941 -1.910 5.131 1.00 57.12 124 VAL A O 1
ATOM 995 N N . SER A 1 125 ? -26.299 -0.103 3.916 1.00 52.03 125 SER A N 1
ATOM 996 C CA . SER A 1 125 ? -27.630 0.423 3.703 1.00 52.03 125 SER A CA 1
ATOM 997 C C . SER A 1 125 ? -28.225 -0.496 2.647 1.00 52.03 125 SER A C 1
ATOM 999 O O . SER A 1 125 ? -27.948 -0.349 1.459 1.00 52.03 125 SER A O 1
ATOM 1001 N N . GLU A 1 126 ? -28.935 -1.539 3.075 1.00 53.16 126 GLU A N 1
ATOM 1002 C CA . GLU A 1 126 ? -29.856 -2.255 2.202 1.00 53.16 126 GLU A CA 1
ATOM 1003 C C . GLU A 1 126 ? -31.032 -1.312 1.945 1.00 53.16 126 GLU A C 1
ATOM 1005 O O . GLU A 1 126 ? -32.168 -1.586 2.314 1.00 53.16 126 GLU A O 1
ATOM 1010 N N . ASP A 1 127 ? -30.767 -0.183 1.288 1.00 48.81 127 ASP A N 1
ATOM 1011 C CA . ASP A 1 127 ? -31.795 0.541 0.561 1.00 48.81 127 ASP A CA 1
ATOM 1012 C C . ASP A 1 127 ? -32.050 -0.260 -0.722 1.00 48.81 127 ASP A C 1
ATOM 1014 O O . ASP A 1 127 ? -31.823 0.193 -1.843 1.00 48.81 127 ASP A O 1
ATOM 1018 N N . ILE A 1 128 ? -32.481 -1.515 -0.551 1.00 53.66 128 ILE A N 1
ATOM 1019 C CA . ILE A 1 128 ? -33.196 -2.234 -1.589 1.00 53.66 128 ILE A CA 1
ATOM 1020 C C . ILE A 1 128 ? -34.492 -1.448 -1.701 1.00 53.66 128 ILE A C 1
ATOM 1022 O O . ILE A 1 128 ? -35.404 -1.620 -0.891 1.00 53.66 128 ILE A O 1
ATOM 1026 N N . LEU A 1 129 ? -34.538 -0.512 -2.651 1.00 52.69 129 LEU A N 1
ATOM 1027 C CA . LEU A 1 129 ? -35.791 0.108 -3.046 1.00 52.69 129 LEU A CA 1
ATOM 1028 C C . LEU A 1 129 ? -36.754 -1.052 -3.324 1.00 52.69 129 LEU A C 1
ATOM 1030 O O . LEU A 1 129 ? -36.444 -1.872 -4.193 1.00 52.69 129 LEU A O 1
ATOM 1034 N N . PRO A 1 130 ? -37.844 -1.198 -2.550 1.00 57.66 130 PRO A N 1
ATOM 1035 C CA . PRO A 1 130 ? -38.757 -2.311 -2.743 1.00 57.66 130 PRO A CA 1
ATOM 1036 C C . PRO A 1 130 ? -39.224 -2.264 -4.194 1.00 57.66 130 PRO A C 1
ATOM 1038 O O . PRO A 1 130 ? -39.680 -1.209 -4.637 1.00 57.66 130 PRO A O 1
ATOM 1041 N N . ASP A 1 131 ? -39.074 -3.365 -4.941 1.00 65.38 131 ASP A N 1
ATOM 1042 C CA . ASP A 1 131 ? -39.619 -3.439 -6.296 1.00 65.38 131 ASP A CA 1
ATOM 1043 C C . ASP A 1 131 ? -41.130 -3.195 -6.176 1.00 65.38 131 ASP A C 1
ATOM 1045 O O . ASP A 1 131 ? -41.839 -4.045 -5.614 1.00 65.38 131 ASP A O 1
ATOM 1049 N N . PRO A 1 132 ? -41.643 -2.052 -6.675 1.00 65.44 132 PRO A N 1
ATOM 1050 C CA . PRO A 1 132 ? -43.027 -1.649 -6.461 1.00 65.44 132 PRO A CA 1
ATOM 1051 C C . PRO A 1 132 ? -44.026 -2.639 -7.075 1.00 65.44 132 PRO A C 1
ATOM 1053 O O . PRO A 1 132 ? -45.217 -2.584 -6.771 1.00 65.44 132 PRO A O 1
ATOM 1056 N N . ARG A 1 133 ? -43.564 -3.558 -7.934 1.00 76.25 133 ARG A N 1
ATOM 1057 C CA . ARG A 1 133 ? -44.391 -4.582 -8.581 1.00 76.25 133 ARG A CA 1
ATOM 1058 C C . ARG A 1 133 ? -44.563 -5.835 -7.727 1.00 76.25 133 ARG A C 1
ATOM 1060 O O . ARG A 1 133 ? -45.488 -6.612 -7.962 1.00 76.25 133 ARG A O 1
ATOM 1067 N N . THR A 1 134 ? -43.720 -6.038 -6.718 1.00 73.12 134 THR A N 1
ATOM 1068 C CA . THR A 1 134 ? -43.785 -7.220 -5.856 1.00 73.12 134 THR A CA 1
ATOM 1069 C C . THR A 1 134 ? -44.494 -6.894 -4.542 1.00 73.12 134 THR A C 1
ATOM 1071 O O . THR A 1 134 ? -43.910 -6.375 -3.603 1.00 73.12 134 THR A O 1
ATOM 1074 N N . LYS A 1 135 ? -45.781 -7.256 -4.427 1.00 74.44 135 LYS A N 1
ATOM 1075 C CA . LYS A 1 135 ? -46.530 -7.200 -3.149 1.00 74.44 135 LYS A CA 1
ATOM 1076 C C . LYS A 1 135 ? -46.078 -8.256 -2.126 1.00 74.44 135 LYS A C 1
ATOM 1078 O O . LYS A 1 135 ? -46.706 -8.407 -1.081 1.00 74.44 135 LYS A O 1
ATOM 1083 N N . LYS A 1 136 ? -45.040 -9.041 -2.431 1.00 75.69 136 LYS A N 1
ATOM 1084 C CA . LYS A 1 136 ? -44.549 -10.080 -1.525 1.00 75.69 136 LYS A CA 1
ATOM 1085 C C . LYS A 1 136 ? -43.638 -9.428 -0.483 1.00 75.69 136 LYS A C 1
ATOM 1087 O O . LYS A 1 136 ? -42.742 -8.686 -0.878 1.00 75.69 136 LYS A O 1
ATOM 1092 N N . PRO A 1 137 ? -43.831 -9.699 0.819 1.00 65.38 137 PRO A N 1
ATOM 1093 C CA . PRO A 1 137 ? -42.887 -9.255 1.832 1.00 65.38 137 PRO A CA 1
ATOM 1094 C C . PRO A 1 137 ? -41.508 -9.815 1.479 1.00 65.38 137 PRO A C 1
ATOM 1096 O O . PRO A 1 137 ? -41.336 -11.032 1.393 1.00 65.38 137 PRO A O 1
ATOM 1099 N N . VAL A 1 138 ? -40.544 -8.927 1.221 1.00 69.94 138 VAL A N 1
ATOM 1100 C CA . VAL A 1 138 ? -39.146 -9.318 1.024 1.00 69.94 138 VAL A CA 1
ATOM 1101 C C . VAL A 1 138 ? -38.710 -10.007 2.317 1.00 69.94 138 VAL A C 1
ATOM 1103 O O . VAL A 1 138 ? -38.825 -9.390 3.382 1.00 69.94 138 VAL A O 1
ATOM 1106 N N . PRO A 1 139 ? -38.273 -11.280 2.273 1.00 68.50 139 PRO A N 1
ATOM 1107 C CA . PRO A 1 139 ? -37.743 -11.947 3.450 1.00 68.50 139 PRO A CA 1
ATOM 1108 C C . PRO A 1 139 ? -36.635 -11.067 4.013 1.00 68.50 139 PRO A C 1
ATOM 1110 O O . PRO A 1 139 ? -35.664 -10.797 3.309 1.00 68.50 139 PRO A O 1
ATOM 1113 N N . GLN A 1 140 ? -36.797 -10.579 5.247 1.00 65.31 140 GLN A N 1
ATOM 1114 C CA . GLN A 1 140 ? -35.736 -9.803 5.875 1.00 65.31 140 GLN A CA 1
ATOM 1115 C C . GLN A 1 140 ? -34.494 -10.697 5.905 1.00 65.31 140 GLN A C 1
ATOM 1117 O O . GLN A 1 140 ? -34.567 -11.794 6.479 1.00 65.31 140 GLN A O 1
ATOM 1122 N N . PRO A 1 141 ? -33.386 -10.299 5.258 1.00 61.81 141 PRO A N 1
ATOM 1123 C CA . PRO A 1 141 ? -32.187 -11.108 5.282 1.00 61.81 141 PRO A CA 1
ATOM 1124 C C . PRO A 1 141 ? -31.806 -11.306 6.745 1.00 61.81 141 PRO A C 1
ATOM 1126 O O . PRO A 1 141 ? -31.761 -10.357 7.534 1.00 61.81 141 PRO A O 1
ATOM 1129 N N . LYS A 1 142 ? -31.602 -12.570 7.138 1.00 65.75 142 LYS A N 1
ATOM 1130 C CA . LYS A 1 142 ? -31.122 -12.900 8.482 1.00 65.75 142 LYS A CA 1
ATOM 1131 C C . LYS A 1 142 ? -29.881 -12.044 8.718 1.00 65.75 142 LYS A C 1
ATOM 1133 O O . LYS A 1 142 ? -28.941 -12.135 7.930 1.00 65.75 142 LYS A O 1
ATOM 1138 N N . LYS A 1 143 ? -29.903 -11.195 9.755 1.00 62.28 143 LYS A N 1
ATOM 1139 C CA . LYS A 1 143 ? -28.781 -10.324 10.129 1.00 62.28 143 LYS A CA 1
ATOM 1140 C C . LYS A 1 143 ? -27.551 -11.194 10.361 1.00 62.28 143 LYS A C 1
ATOM 1142 O O . LYS A 1 143 ? -27.363 -11.722 11.452 1.00 62.28 143 LYS A O 1
ATOM 1147 N N . LYS A 1 144 ? -26.736 -11.380 9.328 1.00 66.56 144 LYS A N 1
ATOM 1148 C CA . LYS A 1 144 ? -25.425 -11.992 9.471 1.00 66.56 144 LYS A CA 1
ATOM 1149 C C . LYS A 1 144 ? -24.584 -10.958 10.212 1.00 66.56 144 LYS A C 1
ATOM 1151 O O . LYS A 1 144 ? -24.477 -9.820 9.743 1.00 66.56 144 LYS A O 1
ATOM 1156 N N . GLU A 1 145 ? -24.105 -11.310 11.406 1.00 67.50 145 GLU A N 1
ATOM 1157 C CA . GLU A 1 145 ? -23.142 -10.472 12.119 1.00 67.50 145 GLU A CA 1
ATOM 1158 C C . GLU A 1 145 ? -21.994 -10.173 11.166 1.00 67.50 145 GLU A C 1
ATOM 1160 O O . GLU A 1 145 ? -21.504 -11.055 10.458 1.00 67.50 145 GLU A O 1
ATOM 1165 N N . ARG A 1 146 ? -21.660 -8.892 11.062 1.00 72.94 146 ARG A N 1
ATOM 1166 C CA . ARG A 1 146 ? -20.657 -8.442 10.112 1.00 72.94 146 ARG A CA 1
ATOM 1167 C C . ARG A 1 146 ? -19.323 -8.465 10.793 1.00 72.94 146 ARG A C 1
ATOM 1169 O O . ARG A 1 146 ? -19.195 -7.972 11.913 1.00 72.94 146 ARG A O 1
ATOM 1176 N N . GLU A 1 147 ? -18.362 -9.023 10.087 1.00 84.12 147 GLU A N 1
ATOM 1177 C CA . GLU A 1 147 ? -16.998 -9.067 10.560 1.00 84.12 147 GLU A CA 1
ATOM 1178 C C . GLU A 1 147 ? -16.462 -7.632 10.664 1.00 84.12 147 GLU A C 1
ATOM 1180 O O . GLU A 1 147 ? -16.758 -6.790 9.801 1.00 84.12 147 GLU A O 1
ATOM 1185 N N . PRO A 1 148 ? -15.755 -7.312 11.758 1.00 90.50 148 PRO A N 1
ATOM 1186 C CA . PRO A 1 148 ? -15.077 -6.037 11.887 1.00 90.50 148 PRO A CA 1
ATOM 1187 C C . PRO A 1 148 ? -14.056 -5.881 10.757 1.00 90.50 148 PRO A C 1
ATOM 1189 O O . PRO A 1 148 ? -13.467 -6.854 10.285 1.00 90.50 148 PRO A O 1
ATOM 1192 N N . LEU A 1 149 ? -13.863 -4.637 10.337 1.00 92.75 149 LEU A N 1
ATOM 1193 C CA . LEU A 1 149 ? -12.986 -4.266 9.245 1.00 92.75 149 LEU A CA 1
ATOM 1194 C C . LEU A 1 149 ? -11.774 -3.511 9.778 1.00 92.75 149 LEU A C 1
ATOM 1196 O O . LEU A 1 149 ? -11.913 -2.457 10.403 1.00 92.75 149 LEU A O 1
ATOM 1200 N N . LEU A 1 150 ? -10.590 -4.029 9.487 1.00 95.50 150 LEU A N 1
ATOM 1201 C CA . LEU A 1 150 ? -9.319 -3.402 9.807 1.00 95.50 150 LEU A CA 1
ATOM 1202 C C . LEU A 1 150 ? -8.825 -2.612 8.600 1.00 95.50 150 LEU A C 1
ATOM 1204 O O . LEU A 1 150 ? -8.708 -3.164 7.509 1.00 95.50 150 LEU A O 1
ATOM 1208 N N . LEU A 1 151 ? -8.531 -1.326 8.779 1.00 96.75 151 LEU A N 1
ATOM 1209 C CA . LEU A 1 151 ? -8.092 -0.460 7.686 1.00 96.75 151 LEU A CA 1
ATOM 1210 C C . LEU A 1 151 ? -6.609 -0.118 7.814 1.00 96.75 151 LEU A C 1
ATOM 1212 O O . LEU A 1 151 ? -6.180 0.474 8.805 1.00 96.75 151 LEU A O 1
ATOM 1216 N N . PHE A 1 152 ? -5.858 -0.452 6.771 1.00 98.06 152 PHE A N 1
ATOM 1217 C CA . PHE A 1 152 ? -4.497 0.008 6.532 1.00 98.06 152 PHE A CA 1
ATOM 1218 C C . PHE A 1 152 ? -4.521 1.012 5.390 1.00 98.06 152 PHE A C 1
ATOM 1220 O O . PHE A 1 152 ? -5.230 0.815 4.412 1.00 98.06 152 PHE A O 1
ATOM 1227 N N . PHE A 1 153 ? -3.733 2.071 5.481 1.00 98.00 153 PHE A N 1
ATOM 1228 C CA . PHE A 1 153 ? -3.655 3.117 4.469 1.00 98.00 153 PHE A CA 1
ATOM 1229 C C . PHE A 1 153 ? -2.234 3.174 3.916 1.00 98.00 153 PHE A C 1
ATOM 1231 O O . PHE A 1 153 ? -1.278 3.244 4.687 1.00 98.00 153 PHE A O 1
ATOM 1238 N N . MET A 1 154 ? -2.087 3.156 2.591 1.00 97.06 154 MET A N 1
ATOM 1239 C CA . MET A 1 154 ? -0.782 3.341 1.944 1.00 97.06 154 MET A CA 1
ATOM 1240 C C . MET A 1 154 ? -0.265 4.774 2.119 1.00 97.06 154 MET A C 1
ATOM 1242 O O . MET A 1 154 ? 0.930 4.980 2.313 1.00 97.06 154 MET A O 1
ATOM 1246 N N . GLY A 1 155 ? -1.167 5.759 2.098 1.00 95.31 155 GLY A N 1
ATOM 1247 C CA . GLY A 1 155 ? -0.844 7.163 2.321 1.00 95.31 155 GLY A CA 1
ATOM 1248 C C . GLY A 1 155 ? -1.289 7.665 3.698 1.00 95.31 155 GLY A C 1
ATOM 1249 O O . GLY A 1 155 ? -2.343 7.305 4.233 1.00 95.31 155 GLY A O 1
ATOM 1250 N N . LYS A 1 156 ? -0.460 8.526 4.301 1.00 96.06 156 LYS A N 1
ATOM 1251 C CA . LYS A 1 156 ? -0.747 9.154 5.602 1.00 96.06 156 LYS A CA 1
ATOM 1252 C C . LYS A 1 156 ? -1.951 10.092 5.521 1.00 96.06 156 LYS A C 1
ATOM 1254 O O . LYS A 1 156 ? -2.659 10.268 6.511 1.00 96.06 156 LYS A O 1
ATOM 1259 N N . ASP A 1 157 ? -2.171 10.716 4.369 1.00 95.88 157 ASP A N 1
ATOM 1260 C CA . ASP A 1 157 ? -3.243 11.692 4.192 1.00 95.88 157 ASP A CA 1
ATOM 1261 C C . ASP A 1 157 ? -4.617 11.018 4.103 1.00 95.88 157 ASP A C 1
ATOM 1263 O O . ASP A 1 157 ? -5.575 11.525 4.681 1.00 95.88 157 ASP A O 1
ATOM 1267 N N . GLU A 1 158 ? -4.714 9.821 3.526 1.00 96.75 158 GLU A N 1
ATOM 1268 C CA . GLU A 1 158 ? -5.920 8.989 3.570 1.00 96.75 158 GLU A CA 1
ATOM 1269 C C . GLU A 1 158 ? -6.278 8.593 5.004 1.00 96.75 158 GLU A C 1
ATOM 1271 O O . GLU A 1 158 ? -7.438 8.707 5.409 1.00 96.75 158 GLU A O 1
ATOM 1276 N N . ALA A 1 159 ? -5.278 8.207 5.802 1.00 97.19 159 ALA A N 1
ATOM 1277 C CA . ALA A 1 159 ? -5.478 7.932 7.222 1.00 97.19 159 ALA A CA 1
ATOM 1278 C C . ALA A 1 159 ? -5.964 9.183 7.979 1.00 97.19 159 ALA A C 1
ATOM 1280 O O . ALA A 1 159 ? -6.849 9.075 8.827 1.00 97.19 159 ALA A O 1
ATOM 1281 N N . LYS A 1 160 ? -5.457 10.383 7.647 1.00 97.50 160 LYS A N 1
ATOM 1282 C CA . LYS A 1 160 ? -5.954 11.658 8.209 1.00 97.50 160 LYS A CA 1
ATOM 1283 C C . LYS A 1 160 ? -7.389 11.950 7.802 1.00 97.50 160 LYS A C 1
ATOM 1285 O O . LYS A 1 160 ? -8.166 12.394 8.639 1.00 97.50 160 LYS A O 1
ATOM 1290 N N . LEU A 1 161 ? -7.759 11.712 6.544 1.00 96.62 161 LEU A N 1
ATOM 1291 C CA . LEU A 1 161 ? -9.137 11.895 6.085 1.00 96.62 161 LEU A CA 1
ATOM 1292 C C . LEU A 1 161 ? -10.094 10.981 6.854 1.00 96.62 161 LEU A C 1
ATOM 1294 O O . LEU A 1 161 ? -11.152 11.434 7.295 1.00 96.62 161 LEU A O 1
ATOM 1298 N N . TYR A 1 162 ? -9.705 9.723 7.062 1.00 96.69 162 TYR A N 1
ATOM 1299 C CA . TYR A 1 162 ? -10.479 8.782 7.863 1.00 96.69 162 TYR A CA 1
ATOM 1300 C C . TYR A 1 162 ? -10.551 9.201 9.340 1.00 96.69 162 TYR A C 1
ATOM 1302 O O . TYR A 1 162 ? -11.640 9.243 9.908 1.00 96.69 162 TYR A O 1
ATOM 1310 N N . LEU A 1 163 ? -9.431 9.612 9.941 1.00 96.62 163 LEU A N 1
ATOM 1311 C CA . LEU A 1 163 ? -9.397 10.132 11.310 1.00 96.62 163 LEU A CA 1
ATOM 1312 C C . LEU A 1 163 ? -10.311 11.356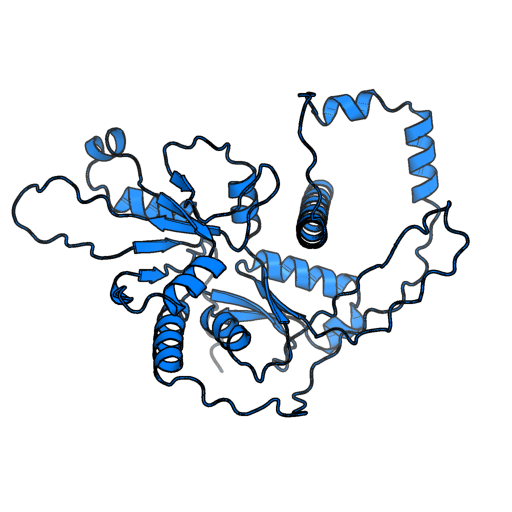 11.485 1.00 96.62 163 LEU A C 1
ATOM 1314 O O . LEU A 1 163 ? -11.119 11.402 12.407 1.00 96.62 163 LEU A O 1
ATOM 1318 N N . ASN A 1 164 ? -10.246 12.318 10.563 1.00 96.94 164 ASN A N 1
ATOM 1319 C CA . ASN A 1 164 ? -11.117 13.494 10.568 1.00 96.94 164 ASN A CA 1
ATOM 1320 C C . ASN A 1 164 ? -12.593 13.106 10.444 1.00 96.94 164 ASN A C 1
ATOM 1322 O O . ASN A 1 164 ? -13.452 13.757 11.035 1.00 96.94 164 ASN A O 1
ATOM 1326 N N . LYS A 1 165 ? -12.913 12.053 9.681 1.00 95.62 165 LYS A N 1
ATOM 1327 C CA . LYS A 1 165 ? -14.283 11.536 9.605 1.00 95.62 165 LYS A CA 1
ATOM 1328 C C . LYS A 1 165 ? -14.756 11.024 10.964 1.00 95.62 165 LYS A C 1
ATOM 1330 O O . LYS A 1 165 ? -15.867 11.364 11.351 1.00 95.62 165 LYS A O 1
ATOM 1335 N N . ILE A 1 166 ? -13.913 10.275 11.677 1.00 94.44 166 ILE A N 1
ATOM 1336 C CA . ILE A 1 166 ? -14.219 9.773 13.022 1.00 94.44 166 ILE A CA 1
ATOM 1337 C C . ILE A 1 166 ? -14.449 10.942 13.994 1.00 94.44 166 ILE A C 1
ATOM 1339 O O . ILE A 1 166 ? -15.482 10.974 14.653 1.00 94.44 166 ILE A O 1
ATOM 1343 N N . PHE A 1 167 ? -13.565 11.948 14.011 1.00 95.50 167 PHE A N 1
ATOM 1344 C CA . PHE A 1 167 ? -13.738 13.139 14.857 1.00 95.50 167 PHE A CA 1
ATOM 1345 C C . PHE A 1 167 ? -15.013 13.929 14.545 1.00 95.50 167 PHE A C 1
ATOM 1347 O O . PHE A 1 167 ? -15.638 14.466 15.453 1.00 95.50 167 PHE A O 1
ATOM 1354 N N . ASN A 1 168 ? -15.405 14.010 13.272 1.00 95.75 168 ASN A N 1
ATOM 1355 C CA . ASN A 1 168 ? -16.639 14.692 12.882 1.00 95.75 168 ASN A CA 1
ATOM 1356 C C . ASN A 1 168 ? -17.898 13.918 13.291 1.00 95.75 168 ASN A C 1
ATOM 1358 O O . ASN A 1 168 ? -18.933 14.538 13.527 1.00 95.75 168 ASN A O 1
ATOM 1362 N N . ASP A 1 169 ? -17.827 12.587 13.324 1.00 93.88 169 ASP A N 1
ATOM 1363 C CA . ASP A 1 169 ? -18.961 11.741 13.691 1.00 93.88 169 ASP A CA 1
ATOM 1364 C C . ASP A 1 169 ? -19.110 11.609 15.212 1.00 93.88 169 ASP A C 1
ATOM 1366 O O . ASP A 1 169 ? -20.230 11.662 15.711 1.00 93.88 169 ASP A O 1
ATOM 1370 N N . GLU A 1 170 ? -17.998 11.458 15.938 1.00 94.38 170 GLU A N 1
ATOM 1371 C CA . GLU A 1 170 ? -17.962 11.128 17.370 1.00 94.38 170 GLU A CA 1
ATOM 1372 C C . GLU A 1 170 ? -16.853 11.925 18.103 1.00 94.38 170 GLU A C 1
ATOM 1374 O O . GLU A 1 170 ? -15.862 11.339 18.559 1.00 94.38 170 GLU A O 1
ATOM 1379 N N . PRO A 1 171 ? -16.957 13.266 18.215 1.00 94.69 171 PRO A N 1
ATOM 1380 C CA . PRO A 1 171 ? -15.870 14.113 18.718 1.00 94.69 171 PRO A CA 1
ATOM 1381 C C . PRO A 1 171 ? -15.471 13.798 20.167 1.00 94.69 171 PRO A C 1
ATOM 1383 O O . PRO A 1 171 ? -14.286 13.629 20.447 1.00 94.69 171 PRO A O 1
ATOM 1386 N N . GLU A 1 172 ? -16.449 13.650 21.068 1.00 96.56 172 GLU A N 1
ATOM 1387 C CA . GLU A 1 172 ? -16.216 13.414 22.503 1.00 96.56 172 GLU A CA 1
ATOM 1388 C C . GLU A 1 172 ? -15.495 12.079 22.754 1.00 96.56 172 GLU A C 1
ATOM 1390 O O . GLU A 1 172 ? -14.495 12.021 23.470 1.00 96.56 172 GLU A O 1
ATOM 1395 N N . ILE A 1 173 ? -15.960 11.004 22.104 1.00 93.81 173 ILE A N 1
ATOM 1396 C CA . ILE A 1 173 ? -15.358 9.666 22.210 1.00 93.81 173 ILE A CA 1
ATOM 1397 C C . ILE A 1 173 ? -13.938 9.681 21.636 1.00 93.81 173 ILE A C 1
ATOM 1399 O O . ILE A 1 173 ? -13.021 9.094 22.213 1.00 93.81 173 ILE A O 1
ATOM 1403 N N . SER A 1 174 ? -13.746 10.365 20.507 1.00 93.62 174 SER A N 1
ATOM 1404 C CA . SER A 1 174 ? -12.447 10.438 19.837 1.00 93.62 174 SER A CA 1
ATOM 1405 C C . SER A 1 174 ? -11.393 11.146 20.687 1.00 93.62 174 SER A C 1
ATOM 1407 O O . SER A 1 174 ? -10.249 10.690 20.754 1.00 93.62 174 SER A O 1
ATOM 1409 N N . GLU A 1 175 ? -11.780 12.230 21.363 1.00 94.75 175 GLU A N 1
ATOM 1410 C CA . GLU A 1 175 ? -10.917 12.956 22.296 1.00 94.75 175 GLU A CA 1
ATOM 1411 C C . GLU A 1 175 ? -10.600 12.111 23.537 1.00 94.75 175 GLU A C 1
ATOM 1413 O O . GLU A 1 175 ? -9.433 11.961 23.904 1.00 94.75 175 GLU A O 1
ATOM 1418 N N . GLN A 1 176 ? -11.612 11.470 24.131 1.00 96.81 176 GLN A N 1
ATOM 1419 C CA . GLN A 1 176 ? -11.439 10.619 25.310 1.00 96.81 176 GLN A CA 1
ATOM 1420 C C . GLN A 1 176 ? -10.468 9.452 25.053 1.00 96.81 176 GLN A C 1
ATOM 1422 O O . GLN A 1 176 ? -9.560 9.202 25.859 1.00 96.81 176 GLN A O 1
ATOM 1427 N N . LEU A 1 177 ? -10.636 8.755 23.925 1.00 96.44 177 LEU A N 1
ATOM 1428 C CA . LEU A 1 177 ? -9.792 7.626 23.513 1.00 96.44 177 LEU A CA 1
ATOM 1429 C C . LEU A 1 177 ? -8.433 8.063 22.939 1.00 96.44 177 LEU A C 1
ATOM 1431 O O . LEU A 1 177 ? -7.551 7.230 22.732 1.00 96.44 177 LEU A O 1
ATOM 1435 N N . GLY A 1 178 ? -8.244 9.358 22.671 1.00 96.75 178 GLY A N 1
ATOM 1436 C CA . GLY A 1 178 ? -7.022 9.887 22.069 1.00 96.75 178 GLY A CA 1
ATOM 1437 C C . GLY A 1 178 ? -6.711 9.233 20.724 1.00 96.75 178 GLY A C 1
ATOM 1438 O O . GLY A 1 178 ? -5.596 8.749 20.515 1.00 96.75 178 GLY A O 1
ATOM 1439 N N . ILE A 1 179 ? -7.708 9.173 19.836 1.00 96.75 179 ILE A N 1
ATOM 1440 C CA . ILE A 1 179 ? -7.566 8.523 18.531 1.00 96.75 179 ILE A CA 1
ATOM 1441 C C . ILE A 1 179 ? -6.493 9.247 17.700 1.00 96.75 179 ILE A C 1
ATOM 1443 O O . ILE A 1 179 ? -6.528 10.465 17.523 1.00 96.75 179 ILE A O 1
ATOM 1447 N N . ARG A 1 180 ? -5.532 8.488 17.167 1.00 97.38 180 ARG A N 1
ATOM 1448 C CA . ARG A 1 180 ? -4.372 8.987 16.420 1.00 97.38 180 ARG A CA 1
ATOM 1449 C C . ARG A 1 180 ? -4.018 8.086 15.242 1.00 97.38 180 ARG A C 1
ATOM 1451 O O . ARG A 1 180 ? -4.450 6.941 15.155 1.00 97.38 180 ARG A O 1
ATOM 1458 N N . ILE A 1 181 ? -3.185 8.601 14.342 1.00 98.12 181 ILE A N 1
ATOM 1459 C CA . ILE A 1 181 ? -2.588 7.802 13.267 1.00 98.12 181 ILE A CA 1
ATOM 1460 C C . ILE A 1 181 ? -1.301 7.177 13.786 1.00 98.12 181 ILE A C 1
ATOM 1462 O O . ILE A 1 181 ? -0.419 7.887 14.268 1.00 98.12 181 ILE A O 1
ATOM 1466 N N . THR A 1 182 ? -1.173 5.868 13.620 1.00 97.88 182 THR A N 1
ATOM 1467 C CA . THR A 1 182 ? 0.046 5.121 13.922 1.00 97.88 182 THR A CA 1
ATOM 1468 C C . THR A 1 182 ? 0.638 4.568 12.632 1.00 97.88 182 THR A C 1
ATOM 1470 O O . THR A 1 182 ? -0.078 4.034 11.784 1.00 97.88 182 THR A O 1
ATOM 1473 N N . LYS A 1 183 ? 1.955 4.726 12.470 1.00 97.62 183 LYS A N 1
ATOM 1474 C CA . LYS A 1 183 ? 2.721 4.133 11.369 1.00 97.62 183 LYS A CA 1
ATOM 1475 C C . LYS A 1 183 ? 2.958 2.652 11.669 1.00 97.62 183 LYS A C 1
ATOM 1477 O O . LYS A 1 183 ? 3.378 2.306 12.769 1.00 97.62 183 LYS A O 1
ATOM 1482 N N . THR A 1 184 ? 2.699 1.803 10.690 1.00 97.50 184 THR A N 1
ATOM 1483 C CA . THR A 1 184 ? 2.977 0.365 10.701 1.00 97.50 184 THR A CA 1
ATOM 1484 C C . THR A 1 184 ? 3.640 -0.025 9.376 1.00 97.50 184 THR A C 1
ATOM 1486 O O . THR A 1 184 ? 4.156 0.837 8.658 1.00 97.50 184 THR A O 1
ATOM 1489 N N . THR A 1 185 ? 3.682 -1.315 9.067 1.00 98.00 185 THR A N 1
ATOM 1490 C CA . THR A 1 185 ? 4.325 -1.861 7.874 1.00 98.00 185 THR A CA 1
ATOM 1491 C C . THR A 1 185 ? 3.343 -2.656 7.028 1.00 98.00 185 THR A C 1
ATOM 1493 O O . THR A 1 185 ? 2.343 -3.193 7.516 1.00 98.00 185 THR A O 1
ATOM 1496 N N . LEU A 1 186 ? 3.641 -2.767 5.738 1.00 98.00 186 LEU A N 1
ATOM 1497 C CA . LEU A 1 186 ? 2.887 -3.615 4.823 1.00 98.00 186 LEU A CA 1
ATOM 1498 C C . LEU A 1 186 ? 3.013 -5.107 5.190 1.00 98.00 186 LEU A C 1
ATOM 1500 O O . LEU A 1 186 ? 2.062 -5.856 4.991 1.00 98.00 186 LEU A O 1
ATOM 1504 N N . GLU A 1 187 ? 4.117 -5.513 5.833 1.00 97.75 187 GLU A N 1
ATOM 1505 C CA . GLU A 1 187 ? 4.271 -6.836 6.471 1.00 97.75 187 GLU A CA 1
ATOM 1506 C C . GLU A 1 187 ? 3.149 -7.107 7.483 1.00 97.75 187 GLU A C 1
ATOM 1508 O O . GLU A 1 187 ? 2.594 -8.201 7.516 1.00 97.75 187 GLU A O 1
ATOM 1513 N N . THR A 1 188 ? 2.769 -6.113 8.293 1.00 96.75 188 THR A N 1
ATOM 1514 C CA . THR A 1 188 ? 1.712 -6.288 9.300 1.00 96.75 188 THR A CA 1
ATOM 1515 C C . THR A 1 188 ? 0.357 -6.511 8.633 1.00 96.75 188 THR A C 1
ATOM 1517 O O . THR A 1 188 ? -0.359 -7.439 9.000 1.00 96.75 188 THR A O 1
ATOM 1520 N N . PHE A 1 189 ? 0.027 -5.710 7.615 1.00 96.94 189 PHE A N 1
ATOM 1521 C CA . PHE A 1 189 ? -1.170 -5.919 6.793 1.00 96.94 189 PHE A CA 1
ATOM 1522 C C . PHE A 1 189 ? -1.193 -7.324 6.178 1.00 96.94 189 PHE A C 1
ATOM 1524 O O . PHE A 1 189 ? -2.193 -8.036 6.274 1.00 96.94 189 PHE A O 1
ATOM 1531 N N . TYR A 1 190 ? -0.074 -7.723 5.576 1.00 96.75 190 TYR A N 1
ATOM 1532 C CA . TYR A 1 190 ? 0.076 -9.009 4.916 1.00 96.75 190 TYR A CA 1
ATOM 1533 C C . TYR A 1 190 ? -0.134 -10.176 5.890 1.00 96.75 190 TYR A C 1
ATOM 1535 O O . TYR A 1 190 ? -0.969 -11.046 5.646 1.00 96.75 190 TYR A O 1
ATOM 1543 N N . ARG A 1 191 ? 0.533 -10.144 7.051 1.00 95.12 191 ARG A N 1
ATOM 1544 C CA . ARG A 1 191 ? 0.407 -11.180 8.086 1.00 95.12 191 ARG A CA 1
ATOM 1545 C C . ARG A 1 191 ? -1.012 -11.297 8.626 1.00 95.12 191 ARG A C 1
ATOM 1547 O O . ARG A 1 191 ? -1.489 -12.413 8.797 1.00 95.12 191 ARG A O 1
ATOM 1554 N N . VAL A 1 192 ? -1.693 -10.175 8.866 1.00 93.69 192 VAL A N 1
ATOM 1555 C CA . VAL A 1 192 ? -3.086 -10.199 9.338 1.00 93.69 192 VAL A CA 1
ATOM 1556 C C . VAL A 1 192 ? -3.996 -10.889 8.318 1.00 93.69 192 VAL A C 1
ATOM 1558 O O . VAL A 1 192 ? -4.816 -11.714 8.703 1.00 93.69 192 VAL A O 1
ATOM 1561 N N . ASN A 1 193 ? -3.808 -10.627 7.022 1.00 92.69 193 ASN A N 1
ATOM 1562 C CA . ASN A 1 193 ? -4.600 -11.249 5.956 1.00 92.69 193 ASN A CA 1
ATOM 1563 C C . ASN A 1 193 ? -4.284 -12.727 5.683 1.00 92.69 193 ASN A C 1
ATOM 1565 O O . ASN A 1 193 ? -5.040 -13.386 4.968 1.00 92.69 193 ASN A O 1
ATOM 1569 N N . ARG A 1 194 ? -3.170 -13.252 6.203 1.00 92.00 194 ARG A N 1
ATOM 1570 C CA . ARG A 1 194 ? -2.778 -14.668 6.075 1.00 92.00 194 ARG A CA 1
ATOM 1571 C C . ARG A 1 194 ? -2.957 -15.461 7.368 1.00 92.00 194 ARG A C 1
ATOM 1573 O O . ARG A 1 194 ? -2.819 -16.689 7.371 1.00 92.00 194 ARG A O 1
ATOM 1580 N N . ASP A 1 195 ? -3.289 -14.795 8.469 1.00 89.69 195 ASP A N 1
ATOM 1581 C CA . ASP A 1 195 ? -3.623 -15.458 9.722 1.00 89.69 195 ASP A CA 1
ATOM 1582 C C . ASP A 1 195 ? -5.090 -15.906 9.727 1.00 89.69 195 ASP A C 1
ATOM 1584 O O . ASP A 1 195 ? -6.000 -15.129 9.999 1.00 89.69 195 ASP A O 1
ATOM 1588 N N . GLU A 1 196 ? -5.315 -17.199 9.494 1.00 83.81 196 GLU A N 1
ATOM 1589 C CA . GLU A 1 196 ? -6.636 -17.842 9.548 1.00 83.81 196 GLU A CA 1
ATOM 1590 C C . GLU A 1 196 ? -7.343 -17.684 10.904 1.00 83.81 196 GLU A C 1
ATOM 1592 O O . GLU A 1 196 ? -8.561 -17.845 11.002 1.00 83.81 196 GLU A O 1
ATOM 1597 N N . LYS A 1 197 ? -6.594 -17.397 11.978 1.00 86.38 197 LYS A N 1
ATOM 1598 C CA . LYS A 1 197 ? -7.172 -17.153 13.305 1.00 86.38 197 LYS A CA 1
ATOM 1599 C C . LYS A 1 197 ? -7.705 -15.731 13.441 1.00 86.38 197 LYS A C 1
ATOM 1601 O O . LYS A 1 197 ? -8.491 -15.477 14.358 1.00 86.38 197 LYS A O 1
ATOM 1606 N N . CYS A 1 198 ? -7.293 -14.813 12.567 1.00 82.50 198 CYS A N 1
ATOM 1607 C CA . CYS A 1 198 ? -7.776 -13.447 12.581 1.00 82.50 198 CYS A CA 1
ATOM 1608 C C . CYS A 1 198 ? -9.206 -13.403 12.031 1.00 82.50 198 CYS A C 1
ATOM 1610 O O . CYS A 1 198 ? -9.464 -13.702 10.871 1.00 82.50 198 CYS A O 1
ATOM 1612 N N . LYS A 1 199 ? -10.164 -13.025 12.882 1.00 86.19 199 LYS A N 1
ATOM 1613 C CA . LYS A 1 199 ? -11.593 -12.911 12.526 1.00 86.19 199 LYS A CA 1
ATOM 1614 C C . LYS A 1 199 ? -11.964 -11.521 12.011 1.00 86.19 199 LYS A C 1
ATOM 1616 O O . LYS A 1 199 ? -13.085 -11.058 12.220 1.00 86.19 199 LYS A O 1
ATOM 1621 N N . VAL A 1 200 ? -10.991 -10.823 11.444 1.00 88.00 200 VAL A N 1
ATOM 1622 C CA . VAL A 1 200 ? -11.106 -9.428 11.032 1.00 88.00 200 VAL A CA 1
ATOM 1623 C C . VAL A 1 200 ? -10.733 -9.354 9.559 1.00 88.00 200 VAL A C 1
ATOM 1625 O O . VAL A 1 200 ? -9.684 -9.857 9.168 1.00 88.00 200 VAL A O 1
ATOM 1628 N N . ASP A 1 201 ? -11.581 -8.724 8.748 1.00 90.12 201 ASP A N 1
ATOM 1629 C CA . ASP A 1 201 ? -11.283 -8.470 7.335 1.00 90.12 201 ASP A CA 1
ATOM 1630 C C . ASP A 1 201 ? -10.321 -7.277 7.263 1.00 90.12 201 ASP A C 1
ATOM 1632 O O . ASP A 1 201 ? -10.687 -6.158 7.634 1.00 90.12 201 ASP A O 1
ATOM 1636 N N . ALA A 1 202 ? -9.075 -7.501 6.844 1.00 93.75 202 ALA A N 1
ATOM 1637 C CA . ALA A 1 202 ? -8.083 -6.440 6.725 1.00 93.75 202 ALA A CA 1
ATOM 1638 C C . ALA A 1 202 ? -8.022 -5.899 5.297 1.00 93.75 202 ALA A C 1
ATOM 1640 O O . ALA A 1 202 ? -7.696 -6.602 4.342 1.00 93.75 202 ALA A O 1
ATOM 1641 N N . ARG A 1 203 ? -8.268 -4.597 5.149 1.00 95.00 203 ARG A N 1
ATOM 1642 C CA . ARG A 1 203 ? -8.246 -3.906 3.861 1.00 95.00 203 ARG A CA 1
ATOM 1643 C C . ARG A 1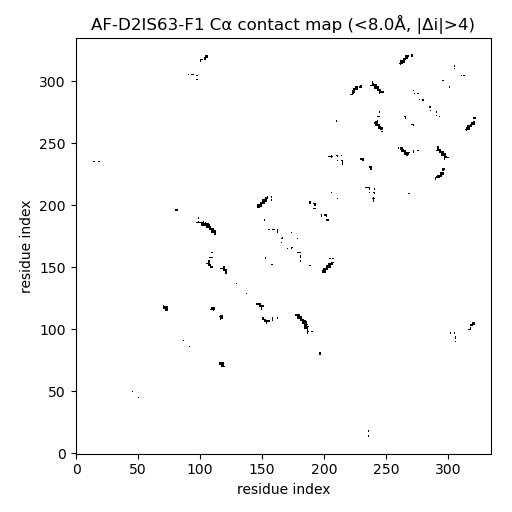 203 ? -7.137 -2.886 3.786 1.00 95.00 203 ARG A C 1
ATOM 1645 O O . ARG A 1 203 ? -6.963 -2.065 4.685 1.00 95.00 203 ARG A O 1
ATOM 1652 N N . LEU A 1 204 ? -6.456 -2.918 2.650 1.00 96.69 204 LEU A N 1
ATOM 1653 C CA . LEU A 1 204 ? -5.515 -1.897 2.248 1.00 96.69 204 LEU A CA 1
ATOM 1654 C C . LEU A 1 204 ? -6.251 -0.842 1.429 1.00 96.69 204 LEU A C 1
ATOM 1656 O O . LEU A 1 204 ? -6.881 -1.131 0.413 1.00 96.69 204 LEU A O 1
ATOM 1660 N N . ILE A 1 205 ? -6.192 0.387 1.909 1.00 96.69 205 ILE A N 1
ATOM 1661 C CA . ILE A 1 205 ? -6.670 1.572 1.226 1.00 96.69 205 ILE A CA 1
ATOM 1662 C C . ILE A 1 205 ? -5.478 2.154 0.484 1.00 96.69 205 ILE A C 1
ATOM 1664 O O . ILE A 1 205 ? -4.504 2.619 1.084 1.00 96.69 205 ILE A O 1
ATOM 1668 N N . SER A 1 206 ? -5.562 2.078 -0.836 1.00 95.19 206 SER A N 1
ATOM 1669 C CA . SER A 1 206 ? -4.551 2.590 -1.745 1.00 95.19 206 SER A CA 1
ATOM 1670 C C . SER A 1 206 ? -4.391 4.101 -1.605 1.00 95.19 206 SER A C 1
ATOM 1672 O O . SER A 1 206 ? -5.309 4.808 -1.185 1.00 95.19 206 SER A O 1
ATOM 1674 N N . ASP A 1 207 ? -3.228 4.596 -2.010 1.00 95.56 207 ASP A N 1
ATOM 1675 C CA . ASP A 1 207 ? -3.000 6.026 -2.161 1.00 95.56 207 ASP A CA 1
ATOM 1676 C C . ASP A 1 207 ? -3.955 6.586 -3.231 1.00 95.56 207 ASP A C 1
ATOM 1678 O O . ASP A 1 207 ? -4.073 6.042 -4.341 1.00 95.56 207 ASP A O 1
ATOM 1682 N N . LEU A 1 208 ? -4.706 7.631 -2.881 1.00 93.75 208 LEU A N 1
ATOM 1683 C CA . LEU A 1 208 ? -5.754 8.154 -3.754 1.00 93.75 208 LEU A CA 1
ATOM 1684 C C . LEU A 1 208 ? -5.193 8.928 -4.932 1.00 93.75 208 LEU A C 1
ATOM 1686 O O . LEU A 1 208 ? -5.828 8.950 -5.986 1.00 93.75 208 LEU A O 1
ATOM 1690 N N . GLU A 1 209 ? -4.032 9.557 -4.767 1.00 94.75 209 GLU A N 1
ATOM 1691 C CA . GLU A 1 209 ? -3.342 10.250 -5.847 1.00 94.75 209 GLU A CA 1
ATOM 1692 C C . GLU A 1 209 ? -2.925 9.241 -6.917 1.00 94.75 209 GLU A C 1
ATOM 1694 O O . GLU A 1 209 ? -3.225 9.438 -8.094 1.00 94.75 209 GLU A O 1
ATOM 1699 N N . GLU A 1 210 ? -2.357 8.106 -6.506 1.00 95.19 210 GLU A N 1
ATOM 1700 C CA . GLU A 1 210 ? -1.963 7.034 -7.429 1.00 95.19 210 GLU A CA 1
ATOM 1701 C C . GLU A 1 210 ? -3.173 6.375 -8.085 1.00 95.19 210 GLU A C 1
ATOM 1703 O O . GLU A 1 210 ? -3.209 6.154 -9.297 1.00 95.19 210 GLU A O 1
ATOM 1708 N N . SER A 1 211 ? -4.220 6.121 -7.302 1.00 93.00 211 SER A N 1
ATOM 1709 C CA . SER A 1 211 ? -5.474 5.582 -7.830 1.00 93.00 211 SER A CA 1
ATOM 1710 C C . SER A 1 211 ? -6.085 6.532 -8.866 1.00 93.00 211 SER A C 1
ATOM 1712 O O . SER A 1 211 ? -6.541 6.105 -9.927 1.00 93.00 211 SER A O 1
ATOM 1714 N N . HIS A 1 212 ? -6.070 7.838 -8.592 1.00 92.06 212 HIS A N 1
ATOM 1715 C CA . HIS A 1 212 ? -6.561 8.855 -9.513 1.00 92.06 212 HIS A CA 1
ATOM 1716 C C . HIS A 1 212 ? -5.685 8.974 -10.764 1.00 92.06 212 HIS A C 1
ATOM 1718 O O . HIS A 1 212 ? -6.216 9.066 -11.874 1.00 92.06 212 HIS A O 1
ATOM 1724 N N . PHE A 1 213 ? -4.361 8.929 -10.617 1.00 91.75 213 PHE A N 1
ATOM 1725 C CA . PHE A 1 213 ? -3.415 8.908 -11.730 1.00 91.75 213 PHE A CA 1
ATOM 1726 C C . PHE A 1 213 ? -3.714 7.746 -12.687 1.00 91.75 213 PHE A C 1
ATOM 1728 O O . PHE A 1 213 ? -3.835 7.947 -13.899 1.00 91.75 213 PHE A O 1
ATOM 1735 N N . MET A 1 214 ? -3.968 6.553 -12.147 1.00 90.88 214 MET A N 1
ATOM 1736 C CA . MET A 1 214 ? -4.303 5.381 -12.957 1.00 90.88 214 MET A CA 1
ATOM 1737 C C . MET A 1 214 ? -5.649 5.491 -13.682 1.00 90.88 214 MET A C 1
ATOM 1739 O O . MET A 1 214 ? -5.806 4.980 -14.793 1.00 90.88 214 MET A O 1
ATOM 1743 N N . LEU A 1 215 ? -6.636 6.165 -13.094 1.00 89.88 215 LEU A N 1
ATOM 1744 C CA . LEU A 1 215 ? -7.946 6.373 -13.722 1.00 89.88 215 LEU A CA 1
ATOM 1745 C C . LEU A 1 215 ? -7.944 7.509 -14.755 1.00 89.88 215 LEU A C 1
ATOM 1747 O O . LEU A 1 215 ? -8.673 7.451 -15.745 1.00 89.88 215 LEU A O 1
ATOM 1751 N N . SER A 1 216 ? -7.140 8.546 -14.526 1.00 88.19 216 SER A N 1
ATOM 1752 C CA . SER A 1 216 ? -7.058 9.730 -15.390 1.00 88.19 216 SER A CA 1
ATOM 1753 C C . SER A 1 216 ? -6.169 9.512 -16.613 1.00 88.19 216 SER A C 1
ATOM 1755 O O . SER A 1 216 ? -6.436 10.078 -17.680 1.00 88.19 216 SER A O 1
ATOM 1757 N N . THR A 1 217 ? -5.142 8.667 -16.498 1.00 79.81 217 THR A N 1
ATOM 1758 C CA . THR A 1 217 ? -4.220 8.418 -17.604 1.00 79.81 217 THR A CA 1
ATOM 1759 C C . THR A 1 217 ? -4.892 7.570 -18.682 1.00 79.81 217 THR A C 1
ATOM 1761 O O . THR A 1 217 ? -5.374 6.461 -18.451 1.00 79.81 217 THR A O 1
ATOM 1764 N N . ARG A 1 218 ? -4.954 8.104 -19.908 1.00 67.38 218 ARG A N 1
ATOM 1765 C CA . ARG A 1 218 ? -5.522 7.382 -21.054 1.00 67.38 218 ARG A CA 1
ATOM 1766 C C . ARG A 1 218 ? -4.669 6.147 -21.370 1.00 67.38 218 ARG A C 1
ATOM 1768 O O . ARG A 1 218 ? -3.453 6.178 -21.247 1.00 67.38 218 ARG A O 1
ATOM 1775 N N . ARG A 1 219 ? -5.314 5.092 -21.884 1.00 63.84 219 ARG A N 1
ATOM 1776 C CA . ARG A 1 219 ? -4.752 3.747 -22.168 1.00 63.84 219 ARG A CA 1
ATOM 1777 C C . ARG A 1 219 ? -3.475 3.682 -23.031 1.00 63.84 219 ARG A C 1
ATOM 1779 O O . ARG A 1 219 ? -2.938 2.596 -23.195 1.00 63.84 219 ARG A O 1
ATOM 1786 N N . LYS A 1 220 ? -3.022 4.786 -23.628 1.00 63.03 220 LYS A N 1
ATOM 1787 C CA . LYS A 1 220 ? -1.822 4.845 -24.470 1.00 63.03 220 LYS A CA 1
ATOM 1788 C C . LYS A 1 220 ? -0.834 5.811 -23.833 1.00 63.03 220 LYS A C 1
ATOM 1790 O O . LYS A 1 220 ? -0.841 6.995 -24.155 1.00 63.03 220 LYS A O 1
ATOM 1795 N N . ASN A 1 221 ? -0.038 5.300 -22.905 1.00 74.50 221 ASN A N 1
ATOM 1796 C CA . ASN A 1 221 ? 1.129 6.000 -22.405 1.00 74.50 221 ASN A CA 1
ATOM 1797 C C . ASN A 1 221 ? 2.366 5.252 -22.911 1.00 74.50 221 ASN A C 1
ATOM 1799 O O . ASN A 1 221 ? 2.419 4.030 -22.850 1.00 74.50 221 ASN A O 1
ATOM 1803 N N . GLU A 1 222 ? 3.330 5.980 -23.461 1.00 81.62 222 GLU A N 1
ATOM 1804 C CA . GLU A 1 222 ? 4.568 5.393 -23.974 1.00 81.62 222 GLU A CA 1
ATOM 1805 C C . GLU A 1 222 ? 5.552 5.010 -22.859 1.00 81.62 222 GLU A C 1
ATOM 1807 O O . GLU A 1 222 ? 6.534 4.324 -23.126 1.00 81.62 222 GLU A O 1
ATOM 1812 N N . PHE A 1 223 ? 5.296 5.468 -21.631 1.00 84.94 223 PHE A N 1
ATOM 1813 C CA . PHE A 1 223 ? 6.166 5.290 -20.472 1.00 84.94 223 PHE A CA 1
ATOM 1814 C C . PHE A 1 223 ? 5.819 4.057 -19.627 1.00 84.94 223 PHE A C 1
ATOM 1816 O O . PHE A 1 223 ? 6.599 3.692 -18.749 1.00 84.94 223 PHE A O 1
ATOM 1823 N N . TYR A 1 224 ? 4.655 3.434 -19.845 1.00 91.38 224 TYR A N 1
ATOM 1824 C CA . TYR A 1 224 ? 4.281 2.230 -19.111 1.00 91.38 224 TYR A CA 1
ATOM 1825 C C . TYR A 1 224 ? 3.378 1.280 -19.899 1.00 91.38 224 TYR A C 1
ATOM 1827 O O . TYR A 1 224 ? 2.646 1.670 -20.807 1.00 91.38 224 TYR A O 1
ATOM 1835 N N . THR A 1 225 ? 3.386 0.018 -19.485 1.00 92.44 225 THR A N 1
ATOM 1836 C CA . THR A 1 225 ? 2.463 -1.025 -19.941 1.00 92.44 225 THR A CA 1
ATOM 1837 C C . THR A 1 225 ? 1.605 -1.494 -18.771 1.00 92.44 225 THR A C 1
ATOM 1839 O O . THR A 1 225 ? 2.033 -1.426 -17.626 1.00 92.44 225 THR A O 1
ATOM 1842 N N . ILE A 1 226 ? 0.367 -1.922 -19.019 1.00 93.00 226 ILE A N 1
ATOM 1843 C CA . ILE A 1 226 ? -0.483 -2.510 -17.972 1.00 93.00 226 ILE A CA 1
ATOM 1844 C C . ILE A 1 226 ? -0.302 -4.024 -18.031 1.00 93.00 226 ILE A C 1
ATOM 1846 O O . ILE A 1 226 ? -0.434 -4.603 -19.111 1.00 93.00 226 ILE A O 1
ATOM 1850 N N . ASN A 1 227 ? -0.026 -4.656 -16.888 1.00 94.44 227 ASN A N 1
ATOM 1851 C CA . ASN A 1 227 ? 0.105 -6.106 -16.809 1.00 94.44 227 ASN A CA 1
ATOM 1852 C C . ASN A 1 227 ? -1.179 -6.791 -17.337 1.00 94.44 227 ASN A C 1
ATOM 1854 O O . ASN A 1 227 ? -2.279 -6.377 -16.962 1.00 94.44 227 ASN A O 1
ATOM 1858 N N . PRO A 1 228 ? -1.091 -7.846 -18.168 1.00 93.69 228 PRO A N 1
ATOM 1859 C CA . PRO A 1 228 ? -2.268 -8.502 -18.748 1.00 93.69 228 PRO A CA 1
ATOM 1860 C C . PRO A 1 228 ? -3.279 -9.055 -17.731 1.00 93.69 228 PRO A C 1
ATOM 1862 O O . PRO A 1 228 ? -4.469 -9.132 -18.034 1.00 93.69 228 PRO A O 1
ATOM 1865 N N . LYS A 1 229 ? -2.829 -9.428 -16.527 1.00 94.94 229 LYS A N 1
ATOM 1866 C CA . LYS A 1 229 ? -3.683 -9.928 -15.440 1.00 94.94 229 LYS A CA 1
ATOM 1867 C C . LYS A 1 229 ? -4.370 -8.795 -14.659 1.00 94.94 229 LYS A C 1
ATOM 1869 O O . LYS A 1 229 ? -5.282 -9.052 -13.870 1.00 94.94 229 LYS A O 1
ATOM 1874 N N . GLN A 1 230 ? -3.986 -7.533 -14.883 1.00 94.00 230 GLN A N 1
ATOM 1875 C CA . GLN A 1 230 ? -4.611 -6.372 -14.250 1.00 94.00 230 GLN A CA 1
ATOM 1876 C C . GLN A 1 230 ? -6.022 -6.140 -14.793 1.00 94.00 230 GLN A C 1
ATOM 1878 O O . GLN A 1 230 ? -6.217 -5.830 -15.972 1.00 94.00 230 GLN A O 1
ATOM 1883 N N . ARG A 1 231 ? -7.030 -6.146 -13.914 1.00 91.75 231 ARG A N 1
ATOM 1884 C CA . ARG A 1 231 ? -8.373 -5.692 -14.297 1.00 91.75 231 ARG A CA 1
ATOM 1885 C C . ARG A 1 231 ? -8.462 -4.175 -14.177 1.00 91.75 231 ARG A C 1
ATOM 1887 O O . ARG A 1 231 ? -8.360 -3.601 -13.092 1.00 91.75 231 ARG A O 1
ATOM 1894 N N . TYR A 1 232 ? -8.705 -3.521 -15.306 1.00 88.12 232 TYR A N 1
ATOM 1895 C CA . TYR A 1 232 ? -8.848 -2.071 -15.382 1.00 88.12 232 TYR A CA 1
ATOM 1896 C C . TYR A 1 232 ? -9.909 -1.660 -16.411 1.00 88.12 232 TYR A C 1
ATOM 1898 O O . TYR A 1 232 ? -10.013 -2.221 -17.504 1.00 88.12 232 TYR A O 1
ATOM 1906 N N . LYS A 1 233 ? -10.714 -0.654 -16.064 1.00 87.44 233 LYS A N 1
ATOM 1907 C CA . LYS A 1 233 ? -11.691 0.020 -16.930 1.00 87.44 233 LYS A CA 1
ATOM 1908 C C . LYS A 1 233 ? -11.584 1.532 -16.709 1.00 87.44 233 LYS A C 1
ATOM 1910 O O . LYS A 1 233 ? -10.953 1.985 -15.767 1.00 87.44 233 LYS A O 1
ATOM 1915 N N . ARG A 1 234 ? -12.260 2.324 -17.549 1.00 84.12 234 ARG A N 1
ATOM 1916 C CA . ARG A 1 234 ? -12.194 3.802 -17.535 1.00 84.12 234 ARG A CA 1
ATOM 1917 C C . ARG A 1 234 ? -12.351 4.432 -16.139 1.00 84.12 234 ARG A C 1
ATOM 1919 O O . ARG A 1 234 ? -11.686 5.411 -15.854 1.00 84.12 234 ARG A O 1
ATOM 1926 N N . ASN A 1 235 ? -13.208 3.864 -15.290 1.00 86.19 235 ASN A N 1
ATOM 1927 C CA . ASN A 1 235 ? -13.497 4.376 -13.945 1.00 86.19 235 ASN A CA 1
ATOM 1928 C C . ASN A 1 235 ? -13.229 3.322 -12.858 1.00 86.19 235 ASN A C 1
ATOM 1930 O O . ASN A 1 235 ? -13.869 3.337 -11.810 1.00 86.19 235 ASN A O 1
ATOM 1934 N N . PHE A 1 236 ? -12.373 2.340 -13.143 1.00 89.62 236 PHE A N 1
ATOM 1935 C CA . PHE A 1 236 ? -12.120 1.233 -12.230 1.00 89.62 236 PHE A CA 1
ATOM 1936 C C . PHE A 1 236 ? -10.695 0.710 -12.390 1.00 89.62 236 PHE A C 1
ATOM 1938 O O . PHE A 1 236 ? -10.307 0.296 -13.478 1.00 89.62 236 PHE A O 1
ATOM 1945 N N . PHE A 1 237 ? -9.954 0.656 -11.291 1.00 91.44 237 PHE A N 1
ATOM 1946 C CA . PHE A 1 237 ? -8.679 -0.041 -11.192 1.00 91.44 237 PHE A CA 1
ATOM 1947 C C . PHE A 1 237 ? -8.799 -1.051 -10.048 1.00 91.44 237 PHE A C 1
ATOM 1949 O O . PHE A 1 237 ? -9.259 -0.698 -8.962 1.00 91.44 237 PHE A O 1
ATOM 1956 N N . GLN A 1 238 ? -8.467 -2.316 -10.306 1.00 92.75 238 GLN A N 1
ATOM 1957 C CA . GLN A 1 238 ? -8.466 -3.348 -9.273 1.00 92.75 238 GLN A CA 1
ATOM 1958 C C . GLN A 1 238 ? -7.242 -3.195 -8.369 1.00 92.75 238 GLN A C 1
ATOM 1960 O O . GLN A 1 238 ? -6.125 -3.216 -8.876 1.00 92.75 238 GLN A O 1
ATOM 1965 N N . GLY A 1 239 ? -7.467 -3.163 -7.054 1.00 94.38 239 GLY A N 1
ATOM 1966 C CA . GLY A 1 239 ? -6.412 -3.272 -6.045 1.00 94.38 239 GLY A CA 1
ATOM 1967 C C . GLY A 1 239 ? -5.545 -2.023 -5.908 1.00 94.38 239 GLY A C 1
ATOM 1968 O O . GLY A 1 239 ? -5.874 -0.954 -6.427 1.00 94.38 239 GLY A O 1
ATOM 1969 N N . THR A 1 240 ? -4.441 -2.178 -5.186 1.00 96.44 240 THR A N 1
ATOM 1970 C CA . THR A 1 240 ? -3.477 -1.115 -4.914 1.00 96.44 240 THR A CA 1
ATOM 1971 C C . THR A 1 240 ? -2.468 -1.017 -6.053 1.00 96.44 240 THR A C 1
ATOM 1973 O O . THR A 1 240 ? -1.736 -1.983 -6.273 1.00 96.44 240 THR A O 1
ATOM 1976 N N . PRO A 1 241 ? -2.411 0.109 -6.792 1.00 97.00 241 PRO A N 1
ATOM 1977 C CA . PRO A 1 241 ? -1.510 0.242 -7.928 1.00 97.00 241 PRO A CA 1
ATOM 1978 C C . PRO A 1 241 ? -0.049 0.189 -7.481 1.00 97.00 241 PRO A C 1
ATOM 1980 O O . PRO A 1 241 ? 0.342 0.818 -6.498 1.00 97.00 241 PRO A O 1
ATOM 1983 N N . ILE A 1 242 ? 0.748 -0.551 -8.243 1.00 98.00 242 ILE A N 1
ATOM 1984 C CA . ILE A 1 242 ? 2.200 -0.640 -8.113 1.00 98.00 242 ILE A CA 1
ATOM 1985 C C . ILE A 1 242 ? 2.852 -0.499 -9.486 1.00 98.00 242 ILE A C 1
ATOM 1987 O O . ILE A 1 242 ? 2.255 -0.821 -10.517 1.00 98.00 242 ILE A O 1
ATOM 1991 N N . TYR A 1 243 ? 4.097 -0.038 -9.485 1.00 97.38 243 TYR A N 1
ATOM 1992 C CA . TYR A 1 243 ? 4.883 0.234 -10.680 1.00 97.38 243 TYR A CA 1
ATOM 1993 C C . TYR A 1 243 ? 6.148 -0.610 -10.639 1.00 97.38 243 TYR A C 1
ATOM 1995 O O . TYR A 1 243 ? 7.006 -0.422 -9.781 1.00 97.38 243 TYR A O 1
ATOM 2003 N N . ILE A 1 244 ? 6.253 -1.552 -11.561 1.00 95.81 244 ILE A N 1
ATOM 2004 C CA . ILE A 1 244 ? 7.348 -2.504 -11.656 1.00 95.81 244 ILE A CA 1
ATOM 2005 C C . ILE A 1 244 ? 8.300 -1.988 -12.727 1.00 95.81 244 ILE A C 1
ATOM 2007 O O . ILE A 1 244 ? 7.999 -2.036 -13.922 1.00 95.81 244 ILE A O 1
ATOM 2011 N N . LEU A 1 245 ? 9.451 -1.468 -12.311 1.00 92.88 245 LEU A N 1
ATOM 2012 C CA . LEU A 1 245 ? 10.490 -1.061 -13.244 1.00 92.88 245 LEU A CA 1
ATOM 2013 C C . LEU A 1 245 ? 11.195 -2.316 -13.76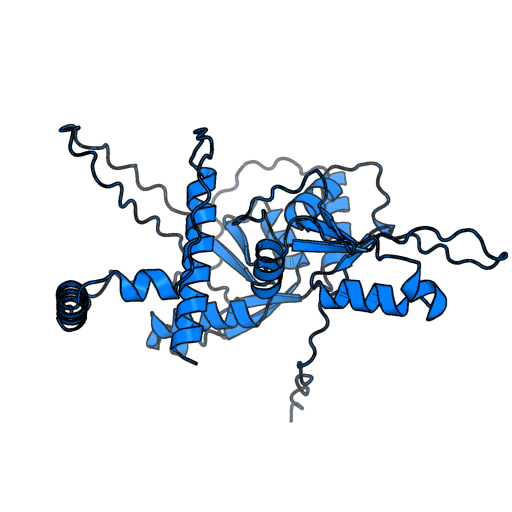5 1.00 92.88 245 LEU A C 1
ATOM 2015 O O . LEU A 1 245 ? 11.949 -2.970 -13.041 1.00 92.88 245 LEU A O 1
ATOM 2019 N N . LYS A 1 246 ? 10.942 -2.657 -15.032 1.00 85.94 246 LYS A N 1
ATOM 2020 C CA . LYS A 1 246 ? 11.659 -3.723 -15.729 1.00 85.94 246 LYS A CA 1
ATOM 2021 C C . LYS A 1 246 ? 12.925 -3.116 -16.306 1.00 85.94 246 LYS A C 1
ATOM 2023 O O . LYS A 1 246 ? 12.864 -2.323 -17.247 1.00 85.94 246 LYS A O 1
ATOM 2028 N N . HIS A 1 247 ? 14.083 -3.483 -15.770 1.00 72.38 247 HIS A N 1
ATOM 2029 C CA . HIS A 1 247 ? 15.334 -3.132 -16.425 1.00 72.38 247 HIS A CA 1
ATOM 2030 C C . HIS A 1 247 ? 15.386 -3.843 -17.780 1.00 72.38 247 HIS A C 1
ATOM 2032 O O . HIS A 1 247 ? 15.516 -5.063 -17.863 1.00 72.38 247 HIS A O 1
ATOM 2038 N N . THR A 1 248 ? 15.252 -3.082 -18.865 1.00 56.16 248 THR A N 1
ATOM 2039 C CA . THR A 1 248 ? 15.624 -3.572 -20.189 1.00 56.16 248 THR A CA 1
ATOM 2040 C C . THR A 1 248 ? 17.129 -3.747 -20.182 1.00 56.16 248 THR A C 1
ATOM 2042 O O . THR A 1 248 ? 17.855 -2.762 -20.050 1.00 56.16 248 THR A O 1
ATOM 2045 N N . ILE A 1 249 ? 17.580 -4.995 -20.296 1.00 51.91 249 ILE A N 1
ATOM 2046 C CA . ILE A 1 249 ? 18.967 -5.340 -20.600 1.00 51.91 249 ILE A CA 1
ATOM 2047 C C . ILE A 1 249 ? 19.366 -4.486 -21.809 1.00 51.91 249 ILE A C 1
ATOM 2049 O O . ILE A 1 249 ? 18.871 -4.697 -22.916 1.00 51.91 249 ILE A O 1
ATOM 2053 N N . GLY A 1 250 ? 20.173 -3.450 -21.580 1.00 46.44 250 GLY A N 1
ATOM 2054 C CA . GLY A 1 250 ? 20.760 -2.682 -22.670 1.00 46.44 250 GLY A CA 1
ATOM 2055 C C . GLY A 1 250 ? 21.684 -3.595 -23.478 1.00 46.44 250 GLY A C 1
ATOM 2056 O O . GLY A 1 250 ? 22.218 -4.558 -22.919 1.00 46.44 250 GLY A O 1
ATOM 2057 N N . PRO A 1 251 ? 21.886 -3.340 -24.782 1.00 40.66 251 PRO A N 1
ATOM 2058 C CA . PRO A 1 251 ? 22.884 -4.076 -25.542 1.00 40.66 251 PRO A CA 1
ATOM 2059 C C . PRO A 1 251 ? 24.236 -3.922 -24.842 1.00 40.66 251 PRO A C 1
ATOM 2061 O O . PRO A 1 251 ? 24.636 -2.809 -24.503 1.00 40.66 251 PRO A O 1
ATOM 2064 N N . TYR A 1 252 ? 24.890 -5.056 -24.592 1.00 47.19 252 TYR A N 1
ATOM 2065 C CA . TYR A 1 252 ? 26.227 -5.166 -24.020 1.00 47.19 252 TYR A CA 1
ATOM 2066 C C . TYR A 1 252 ? 27.160 -4.098 -24.606 1.00 47.19 252 TYR A C 1
ATOM 2068 O O . TYR A 1 252 ? 27.571 -4.192 -25.761 1.00 47.19 252 TYR A O 1
ATOM 2076 N N . VAL A 1 253 ? 27.520 -3.099 -23.804 1.00 42.62 253 VAL A N 1
ATOM 2077 C CA . VAL A 1 253 ? 28.673 -2.242 -24.080 1.00 42.62 253 VAL A CA 1
ATOM 2078 C C . VAL A 1 253 ? 29.721 -2.604 -23.037 1.00 42.62 253 VAL A C 1
ATOM 2080 O O . VAL A 1 253 ? 29.676 -2.123 -21.913 1.00 42.62 253 VAL A O 1
ATOM 2083 N N . ASN A 1 254 ? 30.626 -3.498 -23.432 1.00 41.78 254 ASN A N 1
ATOM 2084 C CA . ASN A 1 254 ? 31.908 -3.801 -22.792 1.00 41.78 254 ASN A CA 1
ATOM 2085 C C . ASN A 1 254 ? 31.874 -4.222 -21.307 1.00 41.78 254 ASN A C 1
ATOM 2087 O O . ASN A 1 254 ? 31.972 -3.408 -20.396 1.00 41.78 254 ASN A O 1
ATOM 2091 N N . ASP A 1 255 ? 31.816 -5.538 -21.097 1.00 45.81 255 ASP A N 1
ATOM 2092 C CA . ASP A 1 255 ? 32.610 -6.317 -20.126 1.00 45.81 255 ASP A CA 1
ATOM 2093 C C . ASP A 1 255 ? 32.843 -5.787 -18.692 1.00 45.81 255 ASP A C 1
ATOM 2095 O O . ASP A 1 255 ? 33.841 -6.101 -18.046 1.00 45.81 255 ASP A O 1
ATOM 2099 N N . SER A 1 256 ? 31.892 -5.048 -18.119 1.00 40.88 256 SER A N 1
ATOM 2100 C CA . SER A 1 256 ? 31.839 -4.830 -16.668 1.00 40.88 256 SER A CA 1
ATOM 2101 C C . SER A 1 256 ? 30.398 -4.824 -16.147 1.00 40.88 256 SER A C 1
ATOM 2103 O O . SER A 1 256 ? 29.634 -3.880 -16.309 1.00 40.88 256 SER A O 1
ATOM 2105 N N . GLN A 1 257 ? 30.035 -5.973 -15.573 1.00 40.94 257 GLN A N 1
ATOM 2106 C CA . GLN A 1 257 ? 29.000 -6.245 -14.567 1.00 40.94 257 GLN A CA 1
ATOM 2107 C C . GLN A 1 257 ? 27.980 -5.125 -14.270 1.00 40.94 257 GLN A C 1
ATOM 2109 O O . GLN A 1 257 ? 28.071 -4.441 -13.256 1.00 40.94 257 GLN A O 1
ATOM 2114 N N . TYR A 1 258 ? 26.905 -5.052 -15.054 1.00 42.28 258 TYR A N 1
ATOM 2115 C CA . TYR A 1 258 ? 25.616 -4.577 -14.540 1.00 42.28 258 TYR A CA 1
ATOM 2116 C C . TYR A 1 258 ? 24.570 -5.670 -14.718 1.00 42.28 258 TYR A C 1
ATOM 2118 O O . TYR A 1 258 ? 23.656 -5.584 -15.533 1.00 42.28 258 TYR A O 1
ATOM 2126 N N . THR A 1 259 ? 24.699 -6.731 -13.925 1.00 42.00 259 THR A N 1
ATOM 2127 C CA . THR A 1 259 ? 23.577 -7.622 -13.635 1.00 42.00 259 THR A CA 1
ATOM 2128 C C . THR A 1 259 ? 22.652 -6.913 -12.651 1.00 42.00 259 THR A C 1
ATOM 2130 O O . THR A 1 259 ? 22.662 -7.215 -11.460 1.00 42.00 259 THR A O 1
ATOM 2133 N N . LEU A 1 260 ? 21.843 -5.963 -13.127 1.00 49.41 260 LEU A N 1
ATOM 2134 C CA . LEU A 1 260 ? 20.643 -5.540 -12.399 1.00 49.41 260 LEU A CA 1
ATOM 2135 C C . LEU A 1 260 ? 19.624 -6.683 -12.497 1.00 49.41 260 LEU A C 1
ATOM 2137 O O . LEU A 1 260 ? 18.663 -6.637 -13.262 1.00 49.41 260 LEU A O 1
ATOM 2141 N N . ARG A 1 261 ? 19.906 -7.773 -11.778 1.00 55.75 261 ARG A N 1
ATOM 2142 C CA . ARG A 1 261 ? 18.968 -8.869 -11.562 1.00 55.75 261 ARG A CA 1
ATOM 2143 C C . ARG A 1 261 ? 17.954 -8.372 -10.543 1.00 55.75 261 ARG A C 1
ATOM 2145 O O . ARG A 1 261 ? 18.207 -8.432 -9.349 1.00 55.75 261 ARG A O 1
ATOM 2152 N N . GLY A 1 262 ? 16.848 -7.815 -11.021 1.00 75.25 262 GLY A N 1
ATOM 2153 C CA . GLY A 1 262 ? 15.705 -7.568 -10.157 1.00 75.25 262 GLY A CA 1
ATOM 2154 C C . GLY A 1 262 ? 14.626 -6.675 -10.758 1.00 75.25 262 GLY A C 1
ATOM 2155 O O . GLY A 1 262 ? 14.895 -5.758 -11.530 1.00 75.25 262 GLY A O 1
ATOM 2156 N N . ARG A 1 263 ? 13.383 -6.962 -10.389 1.00 89.25 263 ARG A N 1
ATOM 2157 C CA . ARG A 1 263 ? 12.188 -6.147 -10.561 1.00 89.25 263 ARG A CA 1
ATOM 2158 C C . ARG A 1 263 ? 12.066 -5.233 -9.340 1.00 89.25 263 ARG A C 1
ATOM 2160 O O . ARG A 1 263 ? 11.778 -5.683 -8.230 1.00 89.25 263 ARG A O 1
ATOM 2167 N N . G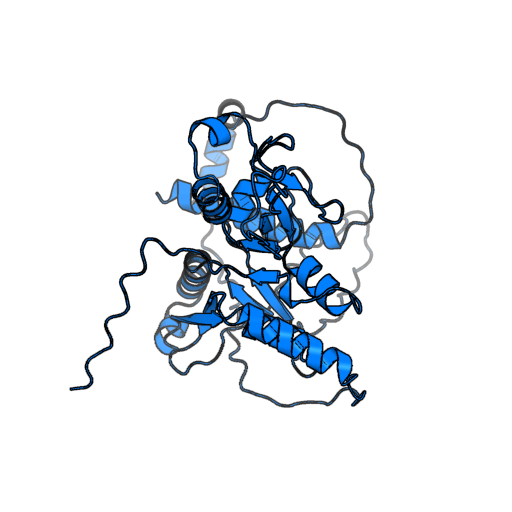LN A 1 264 ? 12.277 -3.938 -9.548 1.00 93.56 264 GLN A N 1
ATOM 2168 C CA . GLN A 1 264 ? 12.048 -2.932 -8.512 1.00 93.56 264 GLN A CA 1
ATOM 2169 C C . GLN A 1 264 ? 10.575 -2.524 -8.521 1.00 93.56 264 GLN A C 1
ATOM 2171 O O . GLN A 1 264 ? 10.048 -2.111 -9.556 1.00 93.56 264 GLN A O 1
ATOM 2176 N N . ILE A 1 265 ? 9.914 -2.647 -7.373 1.00 96.56 265 ILE A N 1
ATOM 2177 C CA . ILE A 1 265 ? 8.490 -2.360 -7.205 1.00 96.56 265 ILE A CA 1
ATOM 2178 C C . ILE A 1 265 ? 8.343 -1.044 -6.454 1.00 96.56 265 ILE A C 1
ATOM 2180 O O . ILE A 1 265 ? 8.816 -0.907 -5.329 1.00 96.56 265 ILE A O 1
ATOM 2184 N N . TYR A 1 266 ? 7.641 -0.094 -7.056 1.00 97.62 266 TYR A N 1
ATOM 2185 C CA . TYR A 1 266 ? 7.353 1.211 -6.479 1.00 97.62 266 TYR A CA 1
ATOM 2186 C C . TYR A 1 266 ? 5.860 1.365 -6.212 1.00 97.62 266 TYR A C 1
ATOM 2188 O O . TYR A 1 266 ? 5.023 0.864 -6.961 1.00 97.62 266 TYR A O 1
ATOM 2196 N N . PHE A 1 267 ? 5.531 2.143 -5.186 1.00 97.19 267 PHE A N 1
ATOM 2197 C CA . PHE A 1 267 ? 4.150 2.488 -4.827 1.00 97.19 267 PHE A CA 1
ATOM 2198 C C . PHE A 1 267 ? 3.743 3.891 -5.295 1.00 97.19 267 PHE A C 1
ATOM 2200 O O . PHE A 1 267 ? 2.607 4.298 -5.087 1.00 97.19 267 PHE A O 1
ATOM 2207 N N . LYS A 1 268 ? 4.672 4.637 -5.903 1.00 96.62 268 LYS A N 1
ATOM 2208 C CA . LYS A 1 268 ? 4.473 5.986 -6.437 1.00 96.62 268 LYS A CA 1
ATOM 2209 C C . LYS A 1 268 ? 5.008 6.062 -7.861 1.00 96.62 268 LYS A C 1
ATOM 2211 O O . LYS A 1 268 ? 6.169 5.712 -8.095 1.00 96.62 268 LYS A O 1
ATOM 2216 N N . TRP A 1 269 ? 4.201 6.567 -8.795 1.00 95.44 269 TRP A N 1
ATOM 2217 C CA . TRP A 1 269 ? 4.617 6.734 -10.194 1.00 95.44 269 TRP A CA 1
ATOM 2218 C C . TRP A 1 269 ? 5.875 7.602 -10.307 1.00 95.44 269 TRP A C 1
ATOM 2220 O O . TRP A 1 269 ? 6.819 7.266 -11.025 1.00 95.44 269 TRP A O 1
ATOM 2230 N N . SER A 1 270 ? 5.912 8.702 -9.548 1.00 94.81 270 SER A N 1
ATOM 2231 C CA . SER A 1 270 ? 7.044 9.631 -9.536 1.00 94.81 270 SER A CA 1
ATOM 2232 C C . SER A 1 270 ? 8.355 8.966 -9.133 1.00 94.81 270 SER A C 1
ATOM 2234 O O . SER A 1 270 ? 9.409 9.331 -9.653 1.00 94.81 270 SER A O 1
ATOM 2236 N N . ASP A 1 271 ? 8.299 8.003 -8.214 1.00 96.00 271 ASP A N 1
ATOM 2237 C CA . ASP A 1 271 ? 9.488 7.354 -7.665 1.00 96.00 271 ASP A CA 1
ATOM 2238 C C . ASP A 1 271 ? 10.044 6.336 -8.663 1.00 96.00 271 ASP A C 1
ATOM 2240 O O . ASP A 1 271 ? 11.255 6.309 -8.898 1.00 96.00 271 ASP A O 1
ATOM 2244 N N . ALA A 1 272 ? 9.159 5.583 -9.328 1.00 94.75 272 ALA A N 1
ATOM 2245 C CA . ALA A 1 272 ? 9.532 4.683 -10.417 1.00 94.75 272 ALA A CA 1
ATOM 2246 C C . ALA A 1 272 ? 10.203 5.447 -11.565 1.00 94.75 272 ALA A C 1
ATOM 2248 O O . ALA A 1 272 ? 11.288 5.075 -12.019 1.00 94.75 272 ALA A O 1
ATOM 2249 N N . LEU A 1 273 ? 9.589 6.555 -11.996 1.00 92.62 273 LEU A N 1
ATOM 2250 C CA . LEU A 1 273 ? 10.122 7.382 -13.074 1.00 92.62 273 LEU A CA 1
ATOM 2251 C C . LEU A 1 273 ? 11.462 8.019 -12.685 1.00 92.62 273 LEU A C 1
ATOM 2253 O O . LEU A 1 273 ? 12.415 7.946 -13.455 1.00 92.62 273 LEU A O 1
ATOM 2257 N N . SER A 1 274 ? 11.572 8.563 -11.470 1.00 92.25 274 SER A N 1
ATOM 2258 C CA . SER A 1 274 ? 12.825 9.152 -10.978 1.00 92.25 274 SER A CA 1
ATOM 2259 C C . SER A 1 274 ? 13.951 8.119 -10.888 1.00 92.25 274 SER A C 1
ATOM 2261 O O . SER A 1 274 ? 15.108 8.437 -11.163 1.00 92.25 274 SER A O 1
ATOM 2263 N N . SER A 1 275 ? 13.640 6.885 -10.479 1.00 91.06 275 SER A N 1
ATOM 2264 C CA . SER A 1 275 ? 14.621 5.798 -10.442 1.00 91.06 275 SER A CA 1
ATOM 2265 C C . SER A 1 275 ? 15.103 5.444 -11.845 1.00 91.06 275 SER A C 1
ATOM 2267 O O . SER A 1 275 ? 16.309 5.385 -12.092 1.00 91.06 275 SER A O 1
ATOM 2269 N N . TRP A 1 276 ? 14.174 5.318 -12.796 1.00 89.88 276 TRP A N 1
ATOM 2270 C CA . TRP A 1 276 ? 14.524 5.103 -14.194 1.00 89.88 276 TRP A CA 1
ATOM 2271 C C . TRP A 1 276 ? 15.412 6.232 -14.742 1.00 89.88 276 TRP A C 1
ATOM 2273 O O . TRP A 1 276 ? 16.477 5.955 -15.292 1.00 89.88 276 TRP A O 1
ATOM 2283 N N . GLU A 1 277 ? 15.053 7.498 -14.525 1.00 87.75 277 GLU A N 1
ATOM 2284 C CA . GLU A 1 277 ? 15.841 8.649 -14.990 1.00 87.75 277 GLU A CA 1
ATOM 2285 C C . GLU A 1 277 ? 17.264 8.680 -14.419 1.00 87.75 277 GLU A C 1
ATOM 2287 O O . GLU A 1 277 ? 18.185 9.147 -15.096 1.00 87.75 277 GLU A O 1
ATOM 2292 N N . LYS A 1 278 ? 17.449 8.197 -13.184 1.00 86.75 278 LYS A N 1
ATOM 2293 C CA . LYS A 1 278 ? 18.763 8.047 -12.542 1.00 86.75 278 LYS A CA 1
ATOM 2294 C C . LYS A 1 278 ? 19.549 6.864 -13.099 1.00 86.75 278 LYS A C 1
ATOM 2296 O O . LYS A 1 278 ? 20.770 6.942 -13.177 1.00 86.75 278 LYS A O 1
ATOM 2301 N N . SER A 1 279 ? 18.864 5.790 -13.493 1.00 81.69 279 SER A N 1
ATOM 2302 C CA . SER A 1 279 ? 19.499 4.614 -14.098 1.00 81.69 279 SER A CA 1
ATOM 2303 C C . SER A 1 279 ? 20.061 4.893 -15.497 1.00 81.69 279 SER A C 1
ATOM 2305 O O . SER A 1 279 ? 21.012 4.241 -15.921 1.00 81.69 279 SER A O 1
ATOM 2307 N N . VAL A 1 280 ? 19.524 5.892 -16.207 1.00 79.75 280 VAL A N 1
ATOM 2308 C CA . VAL A 1 280 ? 20.015 6.297 -17.530 1.00 79.75 280 VAL A CA 1
ATOM 2309 C C . VAL A 1 280 ? 21.101 7.367 -17.381 1.00 79.75 280 VAL A C 1
ATOM 2311 O O . VAL A 1 280 ? 20.815 8.550 -17.191 1.00 79.75 280 VAL A O 1
ATOM 2314 N N . THR A 1 281 ? 22.365 6.953 -17.494 1.00 72.25 281 THR A N 1
ATOM 2315 C CA . THR A 1 281 ? 23.538 7.801 -17.206 1.00 72.25 281 THR A CA 1
ATOM 2316 C C . THR A 1 281 ? 23.778 8.914 -18.233 1.00 72.25 281 THR A C 1
ATOM 2318 O O . THR A 1 281 ? 24.328 9.951 -17.877 1.00 72.25 281 THR A O 1
ATOM 2321 N N . SER A 1 282 ? 23.371 8.742 -19.499 1.00 72.56 282 SER A N 1
ATOM 2322 C CA . SER A 1 282 ? 23.610 9.742 -20.556 1.00 72.56 282 SER A CA 1
ATOM 2323 C C . SER A 1 282 ? 22.326 10.427 -21.034 1.00 72.56 282 SER A C 1
ATOM 2325 O O . SER A 1 282 ? 21.313 9.778 -21.301 1.00 72.56 282 SER A O 1
ATOM 2327 N N . GLU A 1 283 ? 22.368 11.752 -21.209 1.00 68.75 283 GLU A N 1
ATOM 2328 C CA . GLU A 1 283 ? 21.240 12.534 -21.746 1.00 68.75 283 GLU A CA 1
ATOM 2329 C C . GLU A 1 283 ? 20.832 12.096 -23.159 1.00 68.75 283 GLU A C 1
ATOM 2331 O O . GLU A 1 283 ? 19.651 12.130 -23.509 1.00 68.75 283 GLU A O 1
ATOM 2336 N N . HIS A 1 284 ? 21.791 11.634 -23.967 1.00 62.47 284 HIS A N 1
ATOM 2337 C CA . HIS A 1 284 ? 21.518 11.087 -25.295 1.00 62.47 284 HIS A CA 1
ATOM 2338 C C . HIS A 1 284 ? 20.708 9.786 -25.230 1.00 62.47 284 HIS A C 1
ATOM 2340 O O . HIS A 1 284 ? 19.804 9.594 -26.043 1.00 62.47 284 HIS A O 1
ATOM 2346 N N . MET A 1 285 ? 20.963 8.921 -24.243 1.00 66.88 285 MET A N 1
ATOM 2347 C CA . MET A 1 285 ? 20.156 7.716 -24.036 1.00 66.88 285 MET A CA 1
ATOM 2348 C C . MET A 1 285 ? 18.755 8.043 -23.517 1.00 66.88 285 MET A C 1
ATOM 2350 O O . MET A 1 285 ? 17.805 7.399 -23.952 1.00 66.88 285 MET A O 1
ATOM 2354 N N . LYS A 1 286 ? 18.588 9.079 -22.680 1.00 68.31 286 LYS A N 1
ATOM 2355 C CA . LYS A 1 286 ? 17.261 9.501 -22.180 1.00 68.31 286 LYS A CA 1
ATOM 2356 C C . LYS A 1 286 ? 16.286 9.872 -23.301 1.00 68.31 286 LYS A C 1
ATOM 2358 O O . LYS A 1 286 ? 15.084 9.702 -23.140 1.00 68.31 286 LYS A O 1
ATOM 2363 N N . LYS A 1 287 ? 16.792 10.372 -24.435 1.00 68.88 287 LYS A N 1
ATOM 2364 C CA . LYS A 1 287 ? 15.965 10.738 -25.600 1.00 68.88 287 LYS A CA 1
ATOM 2365 C C . LYS A 1 287 ? 15.542 9.538 -26.451 1.00 68.88 287 LYS A C 1
ATOM 2367 O O . LYS A 1 287 ? 14.511 9.611 -27.111 1.00 68.88 287 LYS A O 1
ATOM 2372 N N . ASN A 1 288 ? 16.323 8.458 -26.438 1.00 73.19 288 ASN A N 1
ATOM 2373 C CA . ASN A 1 288 ? 16.136 7.314 -27.337 1.00 73.19 288 ASN A CA 1
ATOM 2374 C C . ASN A 1 288 ? 15.586 6.066 -26.634 1.00 73.19 288 ASN A C 1
ATOM 2376 O O . ASN A 1 288 ? 15.051 5.179 -27.296 1.00 73.19 288 ASN A O 1
ATOM 2380 N N . ILE A 1 289 ? 15.713 5.983 -25.309 1.00 79.69 289 ILE A N 1
ATOM 2381 C CA . ILE A 1 289 ? 15.246 4.857 -24.502 1.00 79.69 289 ILE A CA 1
ATOM 2382 C C . ILE A 1 289 ? 14.008 5.306 -23.736 1.00 79.69 289 ILE A C 1
ATOM 2384 O O . ILE A 1 289 ? 14.024 6.335 -23.067 1.00 79.69 289 ILE A O 1
ATOM 2388 N N . LYS A 1 290 ? 12.935 4.523 -23.830 1.00 82.25 290 LYS A N 1
ATOM 2389 C CA . LYS A 1 290 ? 11.716 4.727 -23.043 1.00 82.25 290 LYS A CA 1
ATOM 2390 C C . LYS A 1 290 ? 11.767 3.857 -21.782 1.00 82.25 290 LYS A C 1
ATOM 2392 O O . LYS A 1 290 ? 12.304 2.749 -21.850 1.00 82.25 290 LYS A O 1
ATOM 2397 N N . PRO A 1 291 ? 11.219 4.316 -20.646 1.00 86.06 291 PRO A N 1
ATOM 2398 C CA . PRO A 1 291 ? 11.064 3.474 -19.474 1.00 86.06 291 PRO A CA 1
ATOM 2399 C C . PRO A 1 291 ? 10.161 2.289 -19.797 1.00 86.06 291 PRO A C 1
ATOM 2401 O O . PRO A 1 291 ? 9.097 2.440 -20.394 1.00 86.06 291 PRO A O 1
ATOM 2404 N N . ASN A 1 292 ? 10.584 1.109 -19.359 1.00 88.06 292 ASN A N 1
ATOM 2405 C CA . ASN A 1 292 ? 9.764 -0.091 -19.369 1.00 88.06 292 ASN A CA 1
ATOM 2406 C C . ASN A 1 292 ? 9.173 -0.291 -17.968 1.00 88.06 292 ASN A C 1
ATOM 2408 O O . ASN A 1 292 ? 9.641 -1.121 -17.189 1.00 88.06 292 ASN A O 1
ATOM 2412 N N . ILE A 1 293 ? 8.195 0.545 -17.617 1.00 93.25 293 ILE A N 1
ATOM 2413 C CA . ILE A 1 293 ? 7.465 0.416 -16.354 1.00 93.25 293 ILE A CA 1
ATOM 2414 C C . ILE A 1 293 ? 6.206 -0.407 -16.615 1.00 93.25 293 ILE A C 1
ATOM 2416 O O . ILE A 1 293 ? 5.408 -0.093 -17.494 1.00 93.25 293 ILE A O 1
ATOM 2420 N N . GLU A 1 294 ? 6.009 -1.474 -15.859 1.00 94.75 294 GLU A N 1
ATOM 2421 C CA . GLU A 1 294 ? 4.761 -2.225 -15.852 1.00 94.75 294 GLU A CA 1
ATOM 2422 C C . GLU A 1 294 ? 3.895 -1.770 -14.679 1.00 94.75 294 GLU A C 1
ATOM 2424 O O . GLU A 1 294 ? 4.363 -1.680 -13.550 1.00 94.75 294 GLU A O 1
ATOM 2429 N N . VAL A 1 295 ? 2.621 -1.499 -14.933 1.00 95.50 295 VAL A N 1
ATOM 2430 C CA . VAL A 1 295 ? 1.640 -1.226 -13.888 1.00 95.50 295 VAL A CA 1
ATOM 2431 C C . VAL A 1 295 ? 0.903 -2.505 -13.547 1.00 95.50 295 VAL A C 1
ATOM 2433 O O . VAL A 1 295 ? 0.334 -3.153 -14.433 1.00 95.50 295 VAL A O 1
ATOM 2436 N N . TYR A 1 296 ? 0.851 -2.820 -12.257 1.00 96.62 296 TYR A N 1
ATOM 2437 C CA . TYR A 1 296 ? 0.071 -3.937 -11.746 1.00 96.62 296 TYR A CA 1
ATOM 2438 C C . TYR A 1 296 ? -0.628 -3.590 -10.424 1.00 96.62 296 TYR A C 1
ATOM 2440 O O . TYR A 1 296 ? -0.595 -2.434 -9.998 1.00 96.62 296 TYR A O 1
ATOM 2448 N N . ASN A 1 297 ? -1.291 -4.563 -9.794 1.00 96.12 297 ASN A N 1
ATOM 2449 C CA . ASN A 1 297 ? -1.840 -4.413 -8.452 1.00 96.12 297 ASN A CA 1
ATOM 2450 C C . ASN A 1 297 ? -1.085 -5.284 -7.454 1.00 96.12 297 ASN A C 1
ATOM 2452 O O . ASN A 1 297 ? -0.699 -6.412 -7.764 1.00 96.12 297 ASN A O 1
ATOM 2456 N N . LEU A 1 298 ? -0.888 -4.733 -6.261 1.00 97.31 298 LEU A N 1
ATOM 2457 C CA . LEU A 1 298 ? -0.123 -5.354 -5.193 1.00 97.31 298 LEU A CA 1
ATOM 2458 C C . LEU A 1 298 ? -0.720 -6.692 -4.763 1.00 97.31 298 LEU A C 1
ATOM 2460 O O . LEU A 1 298 ? 0.015 -7.647 -4.562 1.00 97.31 298 LEU A O 1
ATOM 2464 N N . GLU A 1 299 ? -2.040 -6.765 -4.609 1.00 95.75 299 GLU A N 1
ATOM 2465 C CA . GLU A 1 299 ? -2.707 -7.933 -4.041 1.00 95.75 299 GLU A CA 1
ATOM 2466 C C . GLU A 1 299 ? -2.539 -9.167 -4.931 1.00 95.75 299 GLU A C 1
ATOM 2468 O O . GLU A 1 299 ? -2.204 -10.236 -4.426 1.00 95.75 299 GLU A O 1
ATOM 2473 N N . ASN A 1 300 ? -2.702 -9.013 -6.249 1.00 95.00 300 ASN A N 1
ATOM 2474 C CA . ASN A 1 300 ? -2.431 -10.100 -7.182 1.00 95.00 300 ASN A CA 1
ATOM 2475 C C . ASN A 1 300 ? -0.940 -10.442 -7.241 1.00 95.00 300 ASN A C 1
ATOM 2477 O O . ASN A 1 300 ? -0.613 -11.617 -7.328 1.00 95.00 300 ASN A O 1
ATOM 2481 N N . LEU A 1 301 ? -0.039 -9.450 -7.205 1.00 95.25 301 LEU A N 1
ATOM 2482 C CA . LEU A 1 301 ? 1.398 -9.733 -7.216 1.00 95.25 301 LEU A CA 1
ATOM 2483 C C . LEU A 1 301 ? 1.797 -10.583 -6.004 1.00 95.25 301 LEU A C 1
ATOM 2485 O O . LEU A 1 301 ? 2.491 -11.576 -6.167 1.00 95.25 301 LEU A O 1
ATOM 2489 N N . LEU A 1 302 ? 1.330 -10.224 -4.806 1.00 94.75 302 LEU A N 1
ATOM 2490 C CA . LEU A 1 302 ? 1.611 -10.991 -3.591 1.00 94.75 302 LEU A CA 1
ATOM 2491 C C . LEU A 1 302 ? 1.031 -12.403 -3.656 1.00 94.75 302 LEU A C 1
ATOM 2493 O O . LEU A 1 302 ? 1.669 -13.332 -3.183 1.00 94.75 302 LEU A O 1
ATOM 2497 N N . GLN A 1 303 ? -0.156 -12.566 -4.243 1.00 93.31 303 GLN A N 1
ATOM 2498 C CA . GLN A 1 303 ? -0.736 -13.888 -4.456 1.00 93.31 303 GLN A CA 1
ATOM 2499 C C . GLN A 1 303 ? 0.097 -14.718 -5.445 1.00 93.31 303 GLN A C 1
ATOM 2501 O O . GLN A 1 303 ? 0.356 -15.883 -5.184 1.00 93.31 303 GLN A O 1
ATOM 2506 N N . GLU A 1 304 ? 0.556 -14.129 -6.550 1.00 92.38 304 GLU A N 1
ATOM 2507 C CA . GLU A 1 304 ? 1.416 -14.823 -7.519 1.00 92.38 304 GLU A CA 1
ATOM 2508 C C . GLU A 1 304 ? 2.748 -15.238 -6.894 1.00 92.38 304 GLU A C 1
ATOM 2510 O O . GLU A 1 304 ? 3.193 -16.355 -7.109 1.00 92.38 304 GLU A O 1
ATOM 2515 N N . MET A 1 305 ? 3.334 -14.385 -6.052 1.00 91.25 305 MET A N 1
ATOM 2516 C CA . MET A 1 305 ? 4.532 -14.734 -5.287 1.00 91.25 305 MET A CA 1
ATOM 2517 C C . MET A 1 305 ? 4.293 -15.888 -4.300 1.00 91.25 305 MET A C 1
ATOM 2519 O O . MET A 1 305 ? 5.233 -16.568 -3.926 1.00 91.25 305 MET A O 1
ATOM 2523 N N . GLU A 1 306 ? 3.065 -16.121 -3.842 1.00 90.81 306 GLU A N 1
ATOM 2524 C CA . GLU A 1 306 ? 2.757 -17.268 -2.975 1.00 90.81 306 GLU A CA 1
ATOM 2525 C C . GLU A 1 306 ? 2.537 -18.568 -3.753 1.00 90.81 306 GLU A C 1
ATOM 2527 O O . GLU A 1 306 ? 2.647 -19.642 -3.170 1.00 90.81 306 GLU A O 1
ATOM 2532 N N . GLU A 1 307 ? 2.169 -18.463 -5.031 1.00 90.19 307 GLU A N 1
ATOM 2533 C CA . GLU A 1 307 ? 1.825 -19.590 -5.905 1.00 90.19 307 GLU A CA 1
ATOM 2534 C C . GLU A 1 307 ? 3.004 -20.056 -6.773 1.00 90.19 307 GLU A C 1
ATOM 2536 O O . GLU A 1 307 ? 2.961 -21.167 -7.300 1.00 90.19 307 GLU A O 1
ATOM 2541 N N . ASP A 1 308 ? 4.018 -19.211 -6.974 1.00 84.12 308 ASP A N 1
ATOM 2542 C CA . ASP A 1 308 ? 5.160 -19.518 -7.832 1.00 84.12 308 ASP A CA 1
ATOM 2543 C C . ASP A 1 308 ? 6.254 -20.266 -7.054 1.00 84.12 308 ASP A C 1
ATOM 2545 O O . ASP A 1 308 ? 7.025 -19.680 -6.293 1.00 84.12 308 ASP A O 1
ATOM 2549 N N . ASP A 1 309 ? 6.309 -21.581 -7.263 1.00 71.19 309 ASP A N 1
ATOM 2550 C CA . ASP A 1 309 ? 7.315 -22.470 -6.674 1.00 71.19 309 ASP A CA 1
ATOM 2551 C C . ASP A 1 309 ? 8.709 -22.307 -7.329 1.00 71.19 309 ASP A C 1
ATOM 2553 O O . ASP A 1 309 ? 9.700 -22.821 -6.800 1.00 71.19 309 ASP A O 1
ATOM 2557 N N . GLU A 1 310 ? 8.804 -21.627 -8.486 1.00 64.75 310 GLU A N 1
ATOM 2558 C CA . GLU A 1 310 ? 10.016 -21.545 -9.319 1.00 64.75 310 GLU A CA 1
ATOM 2559 C C . GLU A 1 310 ? 10.645 -20.137 -9.398 1.00 64.75 310 GLU A C 1
ATOM 2561 O O . GLU A 1 310 ? 11.823 -20.024 -9.764 1.00 64.75 310 GLU A O 1
ATOM 2566 N N . GLU A 1 311 ? 9.924 -19.054 -9.067 1.00 64.44 311 GLU A N 1
ATOM 2567 C CA . GLU A 1 311 ? 10.492 -17.696 -9.106 1.00 64.44 311 GLU A CA 1
ATOM 2568 C C . GLU A 1 311 ? 11.433 -17.423 -7.918 1.00 64.44 311 GLU A C 1
ATOM 2570 O O . GLU A 1 311 ? 11.063 -17.457 -6.747 1.00 64.44 311 GLU A O 1
ATOM 2575 N N . ASP A 1 312 ? 12.680 -17.066 -8.231 1.00 71.81 312 ASP A N 1
ATOM 2576 C CA . ASP A 1 312 ? 13.643 -16.578 -7.247 1.00 71.81 312 ASP A CA 1
ATOM 2577 C C . ASP A 1 312 ? 13.163 -15.230 -6.679 1.00 71.81 312 ASP A C 1
ATOM 2579 O O . ASP A 1 312 ? 13.323 -14.179 -7.310 1.00 71.81 312 ASP A O 1
ATOM 2583 N N . PHE A 1 313 ? 12.577 -15.248 -5.475 1.00 72.31 313 PHE A N 1
ATOM 2584 C CA . PHE A 1 313 ? 12.104 -14.049 -4.774 1.00 72.31 313 PHE A CA 1
ATOM 2585 C C . PHE A 1 313 ? 13.182 -12.977 -4.607 1.00 72.31 313 PHE A C 1
ATOM 2587 O O . PHE A 1 313 ? 12.842 -11.800 -4.477 1.00 72.31 313 PHE A O 1
ATOM 2594 N N . SER A 1 314 ? 14.471 -13.340 -4.669 1.00 74.00 314 SER A N 1
ATOM 2595 C CA . SER A 1 314 ? 15.568 -12.367 -4.647 1.00 74.00 314 SER A CA 1
ATOM 2596 C C . SER A 1 314 ? 15.534 -11.402 -5.837 1.00 74.00 314 SER A C 1
ATOM 2598 O O . SER A 1 314 ? 16.137 -10.329 -5.786 1.00 74.00 314 SER A O 1
ATOM 2600 N N . ALA A 1 315 ? 14.773 -11.731 -6.885 1.00 83.94 315 ALA A N 1
ATOM 2601 C CA . ALA A 1 315 ? 14.514 -10.839 -7.994 1.00 83.94 315 ALA A CA 1
ATOM 2602 C C . ALA A 1 315 ? 13.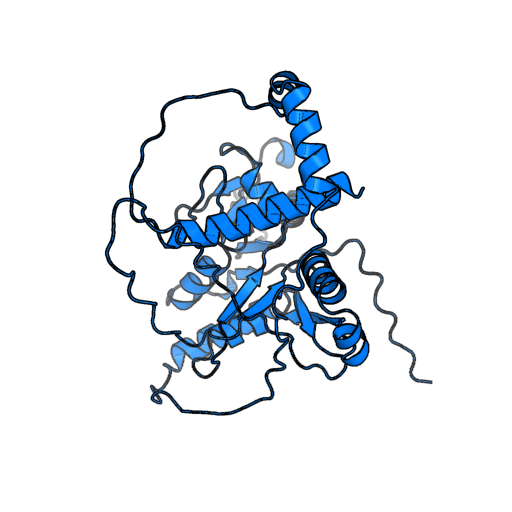570 -9.684 -7.630 1.00 83.94 315 ALA A C 1
ATOM 2604 O O . ALA A 1 315 ? 13.520 -8.725 -8.389 1.00 83.94 315 ALA A O 1
ATOM 2605 N N . TYR A 1 316 ? 12.819 -9.710 -6.529 1.00 89.75 316 TYR A N 1
ATOM 2606 C CA . TYR A 1 316 ? 11.903 -8.622 -6.184 1.00 89.75 316 TYR A CA 1
ATOM 2607 C C . TYR A 1 316 ? 12.486 -7.700 -5.119 1.00 89.75 316 TYR A C 1
ATOM 2609 O O . TYR A 1 316 ? 13.033 -8.123 -4.105 1.00 89.75 316 TYR A O 1
ATOM 2617 N N . THR A 1 317 ? 12.347 -6.392 -5.325 1.00 93.06 317 THR A N 1
ATOM 2618 C CA . THR A 1 317 ? 12.719 -5.399 -4.313 1.00 93.06 317 THR A CA 1
ATOM 2619 C C . THR A 1 317 ? 11.629 -4.348 -4.197 1.00 93.06 317 THR A C 1
ATOM 2621 O O . THR A 1 317 ? 11.385 -3.586 -5.133 1.00 93.06 317 THR A O 1
ATOM 2624 N N . PHE A 1 318 ? 10.977 -4.293 -3.035 1.00 95.69 318 PHE A N 1
ATOM 2625 C CA . PHE A 1 318 ? 9.963 -3.287 -2.734 1.00 95.69 318 PHE A CA 1
ATOM 2626 C C . PHE A 1 318 ? 10.621 -1.991 -2.265 1.00 95.69 318 PHE A C 1
ATOM 2628 O O . PHE A 1 318 ? 11.293 -1.942 -1.236 1.00 95.69 318 PHE A O 1
ATOM 2635 N N . MET A 1 319 ? 10.399 -0.925 -3.025 1.00 96.12 319 MET A N 1
ATOM 2636 C CA . MET A 1 319 ? 10.943 0.399 -2.765 1.00 96.12 319 MET A CA 1
ATOM 2637 C C . MET A 1 319 ? 9.924 1.206 -1.952 1.00 96.12 319 MET A C 1
ATOM 2639 O O . MET A 1 319 ? 8.835 1.487 -2.462 1.00 96.12 319 MET A O 1
ATOM 2643 N N . PRO A 1 320 ? 10.227 1.592 -0.698 1.00 95.25 320 PRO A N 1
ATOM 2644 C CA . PRO A 1 320 ? 9.307 2.404 0.087 1.00 95.25 320 PRO A CA 1
ATOM 2645 C C . PRO A 1 320 ? 9.084 3.777 -0.574 1.00 95.25 320 PRO A C 1
ATOM 2647 O O . PRO A 1 320 ? 10.021 4.318 -1.168 1.00 95.25 320 PRO A O 1
ATOM 2650 N N . PRO A 1 321 ? 7.877 4.367 -0.456 1.00 94.19 321 PRO A N 1
ATOM 2651 C CA . PRO A 1 321 ? 7.594 5.693 -1.000 1.00 94.19 321 PRO A CA 1
ATOM 2652 C C . PRO A 1 321 ? 8.547 6.758 -0.446 1.00 94.19 321 PRO A C 1
ATOM 2654 O O . PRO A 1 321 ? 8.787 6.819 0.764 1.00 94.19 321 PRO A O 1
ATOM 2657 N N . ILE A 1 322 ? 9.040 7.648 -1.309 1.00 91.44 322 ILE A N 1
ATOM 2658 C CA . ILE A 1 322 ? 9.875 8.778 -0.893 1.00 91.44 322 ILE A CA 1
ATOM 2659 C C . ILE A 1 322 ? 8.974 9.894 -0.350 1.00 91.44 322 ILE A C 1
ATOM 2661 O O . ILE A 1 322 ? 8.332 10.636 -1.096 1.00 91.44 322 ILE A O 1
ATOM 2665 N N . ILE A 1 323 ? 8.947 10.060 0.973 1.00 86.06 323 ILE A N 1
ATOM 2666 C CA . ILE A 1 323 ? 8.121 11.080 1.629 1.00 86.06 323 ILE A CA 1
ATOM 2667 C C . ILE A 1 323 ? 8.893 12.403 1.690 1.00 86.06 323 ILE A C 1
ATOM 2669 O O . ILE A 1 323 ? 9.738 12.610 2.557 1.00 86.06 323 ILE A O 1
ATOM 2673 N N . LYS A 1 324 ? 8.589 13.330 0.773 1.00 76.56 324 LYS A N 1
ATOM 2674 C CA . LYS A 1 324 ? 9.329 14.601 0.607 1.00 76.56 324 LYS A CA 1
ATOM 2675 C C . LYS A 1 324 ? 9.256 15.563 1.807 1.00 76.56 324 LYS A C 1
ATOM 2677 O O . LYS A 1 324 ? 10.065 16.478 1.878 1.00 76.56 324 LYS A O 1
ATOM 2682 N N . ASN A 1 325 ? 8.318 15.359 2.739 1.00 67.62 325 ASN A N 1
ATOM 2683 C CA . ASN A 1 325 ? 7.996 16.307 3.815 1.00 67.62 325 ASN A CA 1
ATOM 2684 C C . ASN A 1 325 ? 7.988 15.693 5.230 1.00 67.62 325 ASN A C 1
ATOM 2686 O O . ASN A 1 325 ? 7.454 16.314 6.151 1.00 67.62 325 ASN A O 1
ATOM 2690 N N . GLU A 1 326 ? 8.525 14.486 5.442 1.00 64.69 326 GLU A N 1
ATOM 2691 C CA . GLU A 1 326 ? 8.722 13.995 6.813 1.00 64.69 326 GLU A CA 1
ATOM 2692 C C . GLU A 1 326 ? 9.904 14.755 7.428 1.00 64.69 326 GLU A C 1
ATOM 2694 O O . GLU A 1 326 ? 11.066 14.397 7.248 1.00 64.69 326 GLU A O 1
ATOM 2699 N N . VAL A 1 327 ? 9.602 15.846 8.146 1.00 57.75 327 VAL A N 1
ATOM 2700 C CA . VAL A 1 327 ? 10.522 16.365 9.163 1.00 57.75 327 VAL A CA 1
ATOM 2701 C C . VAL A 1 327 ? 10.792 15.180 10.091 1.00 57.75 327 VAL A C 1
ATOM 2703 O O . VAL A 1 327 ? 9.819 14.627 10.611 1.00 57.75 327 VAL A O 1
ATOM 2706 N N . PRO A 1 328 ? 12.048 14.731 10.254 1.00 59.84 328 PRO A N 1
ATOM 2707 C CA . PRO A 1 328 ? 12.335 13.608 11.130 1.00 59.84 328 PRO A CA 1
ATOM 2708 C C . PRO A 1 328 ? 11.771 13.943 12.508 1.00 59.84 328 PRO A C 1
ATOM 2710 O O . PRO A 1 328 ? 12.081 15.009 13.047 1.00 59.84 328 PRO A O 1
ATOM 2713 N N . ASP A 1 329 ? 10.908 13.071 13.038 1.00 52.03 329 ASP A N 1
ATOM 2714 C CA . ASP A 1 329 ? 10.414 13.186 14.407 1.00 52.03 329 ASP A CA 1
ATOM 2715 C C . ASP A 1 329 ? 11.650 13.234 15.304 1.00 52.03 329 ASP A C 1
ATOM 2717 O O . ASP A 1 329 ? 12.334 12.228 15.510 1.00 52.03 329 ASP A O 1
ATOM 2721 N N . ASN A 1 330 ? 11.999 14.442 15.752 1.00 38.22 330 ASN A N 1
ATOM 2722 C CA . ASN A 1 330 ? 13.150 14.651 16.610 1.00 38.22 330 ASN A CA 1
ATOM 2723 C C . ASN A 1 330 ? 12.935 13.746 17.823 1.00 38.22 330 ASN A C 1
ATOM 2725 O O . ASN A 1 330 ? 11.903 13.893 18.488 1.00 38.22 330 ASN A O 1
ATOM 2729 N N . PRO A 1 331 ? 13.851 12.805 18.119 1.00 46.59 331 PRO A N 1
ATOM 2730 C CA . PRO A 1 331 ? 13.674 11.926 19.255 1.00 46.59 331 PRO A CA 1
ATOM 2731 C C . PRO A 1 331 ? 13.532 12.820 20.478 1.00 46.59 331 PRO A C 1
ATOM 2733 O O . PRO A 1 331 ? 14.426 13.617 20.782 1.00 46.59 331 PRO A O 1
ATOM 2736 N N . ILE A 1 332 ? 12.370 12.739 21.131 1.00 44.06 332 ILE A N 1
ATOM 2737 C CA . ILE A 1 332 ? 12.106 13.433 22.386 1.00 44.06 332 ILE A CA 1
ATOM 2738 C C . ILE A 1 332 ? 13.252 13.034 23.307 1.00 44.06 332 ILE A C 1
ATOM 2740 O O . ILE A 1 332 ? 13.337 11.883 23.741 1.00 44.06 332 ILE A O 1
ATOM 2744 N N . LYS A 1 333 ? 14.178 13.969 23.547 1.00 40.78 333 LYS A N 1
ATOM 2745 C CA . LYS A 1 333 ? 15.229 13.803 24.544 1.00 40.78 333 LYS A CA 1
ATOM 2746 C C . LYS A 1 333 ? 14.496 13.586 25.859 1.00 40.78 333 LYS A C 1
ATOM 2748 O O . LYS A 1 333 ? 13.938 14.536 26.408 1.00 40.78 333 LYS A O 1
ATOM 2753 N N . LYS A 1 334 ? 14.432 12.331 26.312 1.00 47.75 334 LYS A N 1
ATOM 2754 C CA . LYS A 1 334 ? 14.013 12.004 27.673 1.00 47.75 334 LYS A CA 1
ATOM 2755 C C . LYS A 1 334 ? 14.950 12.795 28.587 1.00 47.75 334 LYS A C 1
ATOM 2757 O O . LYS A 1 334 ? 16.159 12.578 28.537 1.00 47.75 334 LYS A O 1
ATOM 2762 N N . LYS A 1 335 ? 14.392 13.800 29.262 1.00 52.66 335 LYS A N 1
ATOM 2763 C CA . LYS A 1 335 ? 15.080 14.569 30.298 1.00 52.66 335 LYS A CA 1
ATOM 2764 C C . LYS A 1 335 ? 15.190 13.741 31.562 1.00 52.66 335 LYS A C 1
ATOM 2766 O O . LYS A 1 335 ? 14.231 12.979 31.823 1.00 52.66 335 LYS A O 1
#

pLDDT: mean 73.23, std 22.96, range [25.34, 98.25]

Organism: NCBI:txid2898

Nearest PDB structures (foldseek):
  4e6z-assembly1_A  TM=7.619E-01  e=1.593E-10  Plasmodium falciparum 3D7
  8xqx-assembly1_Q  TM=6.383E-01  e=6.741E-09  Chlamydomonas reinhardtii
  6i9r-assembly1_I  TM=2.467E-01  e=2.188E+00  Homo sapiens
  6zs9-assembly1_XI  TM=2.486E-01  e=3.182E+00  Homo sapiens

Foldseek 3Di:
DVVVVVVLVVLVVVQVVCVVVVVPDPDDDDDDDDDDDDVVVVVVPDDVVNVVVVVVVVVPDPDDPDPAQDFDQPDPDQDDDDDPDPDDVVLVVLLVVVLVQFQPAKKKAKAFPVRGGGWGFDDPPPPVVPPPPDPDPDPDPDPDRTATAGEIESDPVVNVVVLVVCCVRPVVVCVVRVIDMDMGTVSVLSVLCVPPSNSYHYDYHADVVVVVVLLPDPQDDQQEAEDPPWDDDNSDGPAHKKKWFDPDPDPDDDDDDDPLQATEIESDPVVSVVVVVVVPPDPVCVVVDHTYIYMHHPVVVSVVSSVDPPDDCVRYHYDHDDDPDPPDPDPPPPD

Sequence (335 aa):
MYKEYMNKINILLSMMLSNILSRNANTVLSPEYPGDHRPEVIEKLLSEDVKVKLRREFDHKKPRPKKVQQIKLVENTPRASLSKGKKDPFIESIQTDIGGMLRHVPTYMVTTKEGDIVVSIATVSEDILPDPRTKKPVPQPKKKEREPLLLFFMGKDEAKLYLNKIFNDEPEISEQLGIRITKTTLETFYRVNRDEKCKVDARLISDLEESHFMLSTRRKNEFYTINPKQRYKRNFFQGTPIYILKHTIGPYVNDSQYTLRGRQIYFKWSDALSSWEKSVTSEHMKKNIKPNIEVYNLENLLQEMEEDDEEDFSAYTFMPPIIKNEVPDNPIKKK

Solvent-accessible surface area (backbone atoms only — not comparable to full-atom values): 20838 Å² total; per-residue (Å²): 107,71,70,60,50,52,49,53,52,51,52,50,52,52,51,56,50,50,61,60,52,61,78,73,58,95,70,92,80,86,92,88,82,93,74,92,82,57,74,75,59,59,68,71,69,57,55,66,69,58,55,52,52,54,52,58,61,64,79,68,61,79,78,73,85,70,84,76,81,78,76,53,73,73,69,94,71,92,75,84,86,72,82,86,67,81,74,56,69,66,58,54,48,52,52,49,55,53,33,60,57,28,52,70,29,61,24,23,31,50,21,34,69,90,62,51,60,59,41,47,71,80,75,79,80,78,75,66,73,72,61,88,85,55,92,64,82,73,78,76,73,78,83,69,82,69,60,42,29,38,59,36,15,56,28,69,64,60,42,48,54,51,51,52,50,48,40,73,75,40,46,71,62,35,59,74,49,39,60,42,79,44,82,49,30,43,21,57,57,51,51,51,70,69,36,86,85,53,78,48,53,65,42,79,41,54,40,62,68,58,54,45,50,64,44,70,54,64,98,82,50,85,54,47,47,72,41,88,86,51,58,70,51,78,90,42,71,56,71,35,66,30,36,33,41,47,72,72,83,68,81,88,77,73,102,67,90,77,80,75,72,42,41,41,34,21,66,40,73,68,57,43,51,52,51,50,60,66,70,48,86,44,75,74,51,59,76,76,53,70,57,50,27,36,36,40,27,48,63,60,49,56,50,49,64,72,69,47,91,79,67,66,65,80,33,58,43,69,47,51,72,86,70,94,77,71,72,74,80,71,77,78,74,82,125